Protein AF-A0A3P8BML7-F1 (afdb_monomer_lite)

pLDDT: mean 77.38, std 16.02, range [38.81, 98.0]

Sequence (253 aa):
MILKFFNQEITFYITSKNTLSCLEFPARLIGEQEALSIDMVARIGKVRAAYLQLRNIWNSKQLSTNTKFGDWVSCCWRNMFSCINLLRILNMLTKWKHSRIMLLVVFKSAPILKRALRVRHAMLQLYVLKLLKLQSRYFGRQWRKNNMSIMSAIYQKVRHRLTDDWAYGNDVDALPWQFQVEECSLRTNVDQFNQRRYSDNWFDPEYKPVDNCLMSVLSQSIELSNEFKENYEKWLEEEVFSVPINWSHVLAH

Organism: NCBI:txid48269

Foldseek 3Di:
DLLVVLQDQLVCLFLDDDPDDPVCVVVPVVPPPVPDDPVNVVVVVVVVVVVVVVVVVVVVVVVVPPDDPPDPNNTRVVSVVVLLVSLVVLCVVPPPPPLSLVVCVVVVSLVSLVSQCVPPDLSNVLSSLSSCLSNQLQVADVVCVVPVVSVVVCVVRPDDDPPRCSNPHHVVVDDNVVSVVVVVVVVVVVVVVCCCAPPPPNPDPVRPDDPPPPCVVVVPPDDDDPVCVVCVVVCCVPPPVPDDDPVVVVPPD

InterPro domains:
  IPR021819 Far11/STRP, C-terminal [PF11882] (74-212)
  IPR021819 Far11/STRP, C-terminal [SM01293] (1-232)
  IPR040185 Far11/STRP [PTHR13239] (1-251)

Secondary structure (DSSP, 8-state):
-HHHHHTS-HHHHHHS--SS-TTHHHHHHH---TT--HHHHHHHHHHHHHHHHHHHHHHHHHHHT-SS-TT-----HHHHHHHHHHHHHHHHHHTT-HHHHHHHHHTTHHHHHHHHTTS--HHHHHHHHHHHHHHTTTSHHHHHHHTHHHHHHHHHHS---TT--TTT---TT--GGGGHHHHHHHHHHHHHHHHHHH-S--SSGGGSPP---HHHHHTS-----HHHHHTHHHHIIIIIISSPP-HHHHTT-

Radius of gyration: 27.6 Å; chains: 1; bounding box: 65×61×68 Å

Structure (mmCIF, N/CA/C/O backbone):
data_AF-A0A3P8BML7-F1
#
_entry.id   AF-A0A3P8BML7-F1
#
loop_
_atom_site.group_PDB
_atom_site.id
_atom_site.type_symbol
_atom_site.label_atom_id
_atom_site.label_alt_id
_atom_site.label_comp_id
_atom_site.label_asym_id
_atom_site.label_entity_id
_atom_site.label_seq_id
_atom_site.pdbx_PDB_ins_code
_atom_site.Cartn_x
_atom_site.Cartn_y
_atom_site.Cartn_z
_atom_site.occupancy
_atom_site.B_iso_or_equiv
_atom_site.auth_seq_id
_atom_site.auth_comp_id
_atom_site.auth_asym_id
_atom_site.auth_atom_id
_atom_site.pdbx_PDB_model_num
ATOM 1 N N . MET A 1 1 ? 7.231 3.872 8.561 1.00 76.50 1 MET A N 1
ATOM 2 C CA . MET A 1 1 ? 6.933 2.721 9.445 1.00 76.50 1 MET A CA 1
ATOM 3 C C . MET A 1 1 ? 6.558 1.460 8.661 1.00 76.50 1 MET A C 1
ATOM 5 O O . MET A 1 1 ? 7.271 0.475 8.776 1.00 76.50 1 MET A O 1
ATOM 9 N N . ILE A 1 2 ? 5.531 1.492 7.800 1.00 87.62 2 ILE A N 1
ATOM 10 C CA . ILE A 1 2 ? 5.052 0.304 7.056 1.00 87.62 2 ILE A CA 1
ATOM 11 C C . ILE A 1 2 ? 6.138 -0.340 6.177 1.00 87.62 2 ILE A C 1
ATOM 13 O O . ILE A 1 2 ? 6.353 -1.543 6.255 1.00 87.62 2 ILE A O 1
ATOM 17 N N . LEU A 1 3 ? 6.880 0.447 5.388 1.00 87.50 3 LEU A N 1
ATOM 18 C CA . LEU A 1 3 ? 7.973 -0.098 4.568 1.00 87.50 3 LEU A CA 1
ATOM 19 C C . LEU A 1 3 ? 9.085 -0.743 5.403 1.00 87.50 3 LEU A C 1
ATOM 21 O O . LEU A 1 3 ? 9.618 -1.770 5.001 1.00 87.50 3 LEU A O 1
ATOM 25 N N . LYS A 1 4 ? 9.403 -0.172 6.575 1.00 87.81 4 LYS A N 1
ATOM 26 C CA . LYS A 1 4 ? 10.380 -0.754 7.508 1.00 87.81 4 LYS A CA 1
ATOM 27 C C . LYS A 1 4 ? 9.899 -2.120 8.006 1.00 87.81 4 LYS A C 1
ATOM 29 O O . LYS A 1 4 ? 10.678 -3.061 7.975 1.00 87.81 4 LYS A O 1
ATOM 34 N N . PHE A 1 5 ? 8.617 -2.244 8.365 1.00 89.69 5 PHE A N 1
ATOM 35 C CA . PHE A 1 5 ? 8.013 -3.530 8.726 1.00 89.69 5 PHE A CA 1
ATOM 36 C C . PHE A 1 5 ? 8.109 -4.550 7.583 1.00 89.69 5 PHE A C 1
ATOM 38 O O . PHE A 1 5 ? 8.486 -5.689 7.811 1.00 89.69 5 PHE A O 1
ATOM 45 N N . PHE A 1 6 ? 7.833 -4.149 6.338 1.00 91.25 6 PHE A N 1
ATOM 46 C CA . PHE A 1 6 ? 7.952 -5.050 5.185 1.00 91.25 6 PHE A CA 1
ATOM 47 C C . PHE A 1 6 ? 9.394 -5.386 4.786 1.00 91.25 6 PHE A C 1
ATOM 49 O O . PHE A 1 6 ? 9.599 -6.316 4.012 1.00 91.25 6 PHE A O 1
ATOM 56 N N . ASN A 1 7 ? 10.390 -4.660 5.300 1.00 88.75 7 ASN A N 1
ATOM 57 C CA . ASN A 1 7 ? 11.795 -4.884 4.969 1.00 88.75 7 ASN A CA 1
ATOM 58 C C . ASN A 1 7 ? 12.382 -6.159 5.610 1.00 88.75 7 ASN A C 1
ATOM 60 O O . ASN A 1 7 ? 13.475 -6.579 5.227 1.00 88.75 7 ASN A O 1
ATOM 64 N N . GLN A 1 8 ? 11.657 -6.784 6.540 1.00 87.81 8 GLN A N 1
ATOM 65 C CA . GLN A 1 8 ? 11.981 -8.096 7.107 1.00 87.81 8 GLN A CA 1
ATOM 66 C C . GLN A 1 8 ? 11.606 -9.255 6.163 1.00 87.81 8 GLN A C 1
ATOM 68 O O . GLN A 1 8 ? 10.972 -9.057 5.125 1.00 87.81 8 GLN A O 1
ATOM 73 N N . GLU A 1 9 ? 11.939 -10.490 6.541 1.00 85.94 9 GLU A N 1
ATOM 74 C CA . GLU A 1 9 ? 11.504 -11.686 5.810 1.00 85.94 9 GLU A CA 1
ATOM 75 C C . GLU A 1 9 ? 10.018 -11.981 6.065 1.00 85.94 9 GLU A C 1
ATOM 77 O O . GLU A 1 9 ? 9.629 -12.697 6.988 1.00 85.94 9 GLU A O 1
ATOM 82 N N . ILE A 1 10 ? 9.159 -11.402 5.223 1.00 87.94 10 ILE A N 1
ATOM 83 C CA . ILE A 1 10 ? 7.698 -11.468 5.380 1.00 87.94 10 ILE A CA 1
ATOM 84 C C . ILE A 1 10 ? 7.163 -12.897 5.298 1.00 87.94 10 ILE A C 1
ATOM 86 O O . ILE A 1 10 ? 6.224 -13.234 6.015 1.00 87.94 10 ILE A O 1
ATOM 90 N N . THR A 1 11 ? 7.779 -13.763 4.493 1.00 84.94 11 THR A N 1
ATOM 91 C CA . THR A 1 11 ? 7.424 -15.188 4.456 1.00 84.94 11 THR A CA 1
ATOM 92 C C . THR A 1 11 ? 7.633 -15.844 5.821 1.00 84.94 11 THR A C 1
ATOM 94 O O . THR A 1 11 ? 6.763 -16.580 6.280 1.00 84.94 11 THR A O 1
ATOM 97 N N . PHE A 1 12 ? 8.735 -15.533 6.510 1.00 85.25 12 PHE A N 1
ATOM 98 C CA . PHE A 1 12 ? 9.002 -16.040 7.856 1.00 85.25 12 PHE A CA 1
ATOM 99 C C . PHE A 1 12 ? 8.017 -15.463 8.880 1.00 85.25 12 PHE A C 1
ATOM 101 O O . PHE A 1 12 ? 7.426 -16.203 9.659 1.00 85.25 12 PHE A O 1
ATOM 108 N N . TYR A 1 13 ? 7.746 -14.155 8.826 1.00 86.50 13 TYR A N 1
ATOM 109 C CA . TYR A 1 13 ? 6.760 -13.524 9.710 1.00 86.50 13 TYR A CA 1
ATOM 110 C C . TYR A 1 13 ? 5.354 -14.125 9.555 1.00 86.50 13 TYR A C 1
ATOM 112 O O . TYR A 1 13 ? 4.648 -14.330 10.537 1.00 86.50 13 TYR A O 1
ATOM 120 N N . ILE A 1 14 ? 4.931 -14.421 8.328 1.00 85.00 14 ILE A N 1
ATOM 121 C CA . ILE A 1 14 ? 3.606 -14.988 8.056 1.00 85.00 14 ILE A CA 1
ATOM 122 C C . ILE A 1 14 ? 3.527 -16.461 8.472 1.00 85.00 14 ILE A C 1
ATOM 124 O O . ILE A 1 14 ? 2.459 -16.920 8.865 1.00 85.00 14 ILE A O 1
ATOM 128 N N . THR A 1 15 ? 4.632 -17.200 8.397 1.00 81.62 15 THR A N 1
ATOM 129 C CA . THR A 1 15 ? 4.696 -18.626 8.763 1.00 81.62 15 THR A CA 1
ATOM 130 C C . THR A 1 15 ? 5.059 -18.859 10.226 1.00 81.62 15 THR A C 1
ATOM 132 O O . THR A 1 15 ? 5.019 -19.999 10.690 1.00 81.62 15 THR A O 1
ATOM 135 N N . SER A 1 16 ? 5.369 -17.800 10.980 1.00 79.19 16 SER A N 1
ATOM 136 C CA . SER A 1 16 ? 5.682 -17.923 12.398 1.00 79.19 16 SER A CA 1
ATOM 137 C C . SER A 1 16 ? 4.491 -18.496 13.165 1.00 79.19 16 SER A C 1
ATOM 139 O O . SER A 1 16 ? 3.336 -18.077 13.010 1.00 79.19 16 SER A O 1
ATOM 141 N N . LYS A 1 17 ? 4.779 -19.514 13.983 1.00 66.31 17 LYS A N 1
ATOM 142 C CA . LYS A 1 17 ? 3.778 -20.159 14.827 1.00 66.31 17 LYS A CA 1
ATOM 143 C C . LYS A 1 17 ? 3.308 -19.143 15.858 1.00 66.31 17 LYS A C 1
ATOM 145 O O . LYS A 1 17 ? 4.101 -18.640 16.645 1.00 66.31 17 LYS A O 1
ATOM 150 N N . ASN A 1 18 ? 2.013 -18.867 15.858 1.00 61.38 18 ASN A N 1
ATOM 151 C CA . ASN A 1 18 ? 1.367 -18.162 16.949 1.00 61.38 18 ASN A CA 1
ATOM 152 C C . ASN A 1 18 ? 0.498 -19.165 17.690 1.00 61.38 18 ASN A C 1
ATOM 154 O O . ASN A 1 18 ? -0.258 -19.907 17.070 1.00 61.38 18 ASN A O 1
ATOM 158 N N . THR A 1 19 ? 0.598 -19.162 19.014 1.00 55.03 19 THR A N 1
ATOM 159 C CA . THR A 1 19 ? -0.221 -19.970 19.934 1.00 55.03 19 THR A CA 1
ATOM 160 C C . THR A 1 19 ? -1.714 -19.643 19.863 1.00 55.03 19 THR A C 1
ATOM 162 O O . THR A 1 19 ? -2.519 -20.326 20.479 1.00 55.03 19 THR A O 1
ATOM 165 N N . LEU A 1 20 ? -2.083 -18.610 19.102 1.00 53.78 20 LEU A N 1
ATOM 166 C CA . LEU A 1 20 ? -3.445 -18.143 18.914 1.00 53.78 20 LEU A CA 1
ATOM 167 C C . LEU A 1 20 ? -3.995 -18.593 17.569 1.00 53.78 20 LEU A C 1
ATOM 169 O O . LEU A 1 20 ? -3.503 -18.191 16.509 1.00 53.78 20 LEU A O 1
ATOM 173 N N . SER A 1 21 ? -5.056 -19.392 17.632 1.00 55.31 21 SER A N 1
ATOM 174 C CA . SER A 1 21 ? -5.843 -19.766 16.464 1.00 55.31 21 SER A CA 1
ATOM 175 C C . SER A 1 21 ? -6.363 -18.512 15.747 1.00 55.31 21 SER A C 1
ATOM 177 O O . SER A 1 21 ? -6.731 -17.525 16.385 1.00 55.31 21 SER A O 1
ATOM 179 N N . CYS A 1 22 ? -6.460 -18.561 14.411 1.00 50.34 22 CYS A N 1
ATOM 180 C CA . CYS A 1 22 ? -7.088 -17.533 13.558 1.00 50.34 22 CYS A CA 1
ATOM 181 C C . CYS A 1 22 ? -8.444 -17.028 14.101 1.00 50.34 22 CYS A C 1
ATOM 183 O O . CYS A 1 22 ? -8.864 -15.910 13.814 1.00 50.34 22 CYS A O 1
ATOM 185 N N . LEU A 1 23 ? -9.122 -17.873 14.870 1.00 52.25 23 LEU A N 1
ATOM 186 C CA . LEU A 1 23 ? -10.508 -17.744 15.305 1.00 52.25 23 LEU A CA 1
ATOM 187 C C . LEU A 1 23 ? -10.641 -17.194 16.720 1.00 52.25 23 LEU A C 1
ATOM 189 O O . LEU A 1 23 ? -11.688 -16.679 17.087 1.00 52.25 23 LEU A O 1
ATOM 193 N N . GLU A 1 24 ? -9.571 -17.280 17.505 1.00 53.84 24 GLU A N 1
ATOM 194 C CA . GLU A 1 24 ? -9.511 -16.705 18.848 1.00 53.84 24 GLU A CA 1
ATOM 195 C C . GLU A 1 24 ? -9.129 -15.226 18.803 1.00 53.84 24 GLU A C 1
ATOM 197 O O . GLU A 1 24 ? -9.260 -14.526 19.799 1.00 53.84 24 GLU A O 1
ATOM 202 N N . PHE A 1 25 ? -8.670 -14.728 17.651 1.00 55.72 25 PHE A N 1
ATOM 203 C CA . PHE A 1 25 ? -8.212 -13.352 17.519 1.00 55.72 25 PHE A CA 1
ATOM 204 C C . PHE A 1 25 ? -9.334 -12.317 17.707 1.00 55.72 25 PHE A C 1
ATOM 206 O O . PHE A 1 25 ? -9.150 -11.456 18.562 1.00 55.72 25 PHE A O 1
ATOM 213 N N . PRO A 1 26 ? -10.496 -12.386 17.019 1.00 54.34 26 PRO A N 1
ATOM 214 C CA . PRO A 1 26 ? -11.583 -11.438 17.278 1.00 54.34 26 PRO A CA 1
ATOM 215 C C . PRO A 1 26 ? -12.091 -11.524 18.722 1.00 54.34 26 PRO A C 1
ATOM 217 O O . PRO A 1 26 ? -12.328 -10.497 19.345 1.00 54.34 26 PRO A O 1
ATOM 220 N N . ALA A 1 27 ? -12.178 -12.740 19.273 1.00 55.03 27 ALA A N 1
ATOM 221 C CA . ALA A 1 27 ? -12.626 -12.973 20.645 1.00 55.03 27 ALA A CA 1
ATOM 222 C C . ALA A 1 27 ? -11.660 -12.389 21.694 1.00 55.03 27 ALA A C 1
ATOM 224 O O . ALA A 1 27 ? -12.107 -11.803 22.670 1.00 55.03 27 ALA A O 1
ATOM 225 N N . ARG A 1 28 ? -10.339 -12.489 21.485 1.00 53.06 28 ARG A N 1
ATOM 226 C CA . ARG A 1 28 ? -9.341 -11.895 22.392 1.00 53.06 28 ARG A CA 1
ATOM 227 C C . ARG A 1 28 ? -9.119 -10.399 22.186 1.00 53.06 28 ARG A C 1
ATOM 229 O O . ARG A 1 28 ? -8.702 -9.739 23.126 1.00 53.06 28 ARG A O 1
ATOM 236 N N . LEU A 1 29 ? -9.348 -9.873 20.981 1.00 49.00 29 LEU A N 1
ATOM 237 C CA . LEU A 1 29 ? -9.213 -8.439 20.693 1.00 49.00 29 LEU A CA 1
ATOM 238 C C . LEU A 1 29 ? -10.356 -7.626 21.317 1.00 49.00 29 LEU A C 1
ATOM 240 O O . LEU A 1 29 ? -10.137 -6.491 21.717 1.00 49.00 29 LEU A O 1
ATOM 244 N N . ILE A 1 30 ? -11.555 -8.211 21.386 1.00 54.50 30 ILE A N 1
ATOM 245 C CA . ILE A 1 30 ? -12.723 -7.614 22.050 1.00 54.50 30 ILE A CA 1
ATOM 246 C C . ILE A 1 30 ? -12.613 -7.747 23.581 1.00 54.50 30 ILE A C 1
ATOM 248 O O . ILE A 1 30 ? -13.166 -6.928 24.302 1.00 54.50 30 ILE A O 1
ATOM 252 N N . GLY A 1 31 ? -11.834 -8.716 24.073 1.00 44.81 31 GLY A N 1
ATOM 253 C CA . GLY A 1 31 ? -11.665 -8.972 25.501 1.00 44.81 31 GLY A CA 1
ATOM 254 C C . GLY A 1 31 ? -12.902 -9.613 26.136 1.00 44.81 31 GLY A C 1
ATOM 255 O O . GLY A 1 31 ? -14.011 -9.558 25.603 1.00 44.81 31 GLY A O 1
ATOM 256 N N . GLU A 1 32 ? -12.712 -10.239 27.296 1.00 50.72 32 GLU A N 1
ATOM 257 C CA . GLU A 1 32 ? -13.806 -10.410 28.252 1.00 50.72 32 GLU A CA 1
ATOM 258 C C . GLU A 1 32 ? -14.027 -9.042 28.882 1.00 50.72 32 GLU A C 1
ATOM 260 O O . GLU A 1 32 ? -13.352 -8.648 29.828 1.00 50.72 32 GLU A O 1
ATOM 265 N N . GLN A 1 33 ? -14.898 -8.250 28.272 1.00 44.00 33 GLN A N 1
ATOM 266 C CA . GLN A 1 33 ? -15.319 -7.005 28.879 1.00 44.00 33 GLN A CA 1
ATOM 267 C C . GLN A 1 33 ? -16.253 -7.386 30.032 1.00 44.00 33 GLN A C 1
ATOM 269 O O . GLN A 1 33 ? -17.323 -7.944 29.792 1.00 44.00 33 GLN A O 1
ATOM 274 N N . GLU A 1 34 ? -15.845 -7.113 31.276 1.00 50.62 34 GLU A N 1
ATOM 275 C CA . GLU A 1 34 ? -16.574 -7.462 32.516 1.00 50.62 34 GLU A CA 1
ATOM 276 C C . GLU A 1 34 ? -17.997 -6.861 32.598 1.00 50.62 34 GLU A C 1
ATOM 278 O O . GLU A 1 34 ? -18.748 -7.152 33.522 1.00 50.62 34 GLU A O 1
ATOM 283 N N . ALA A 1 35 ? -18.406 -6.071 31.601 1.00 48.56 35 ALA A N 1
ATOM 284 C CA . ALA A 1 35 ? -19.709 -5.421 31.494 1.00 48.56 35 ALA A CA 1
ATOM 285 C C . ALA A 1 35 ? -20.546 -5.886 30.280 1.00 48.56 35 ALA A C 1
ATOM 287 O O . ALA A 1 35 ? -21.355 -5.123 29.749 1.00 48.56 35 ALA A O 1
ATOM 288 N N . LEU A 1 36 ? -20.359 -7.114 29.783 1.00 50.59 36 LEU A N 1
ATOM 289 C CA . LEU A 1 36 ? -21.233 -7.662 28.738 1.00 50.59 36 LEU A CA 1
ATOM 290 C C . LEU A 1 36 ? -22.542 -8.173 29.356 1.00 50.59 36 LEU A C 1
ATOM 292 O O . LEU A 1 36 ? -22.550 -9.147 30.104 1.00 50.59 36 LEU A O 1
ATOM 296 N N . SER A 1 37 ? -23.662 -7.534 29.000 1.00 60.97 37 SER A N 1
ATOM 297 C CA . SER A 1 37 ? -25.017 -8.018 29.308 1.00 60.97 37 SER A CA 1
ATOM 298 C C . SER A 1 37 ? -25.176 -9.501 28.936 1.00 60.97 37 SER A C 1
ATOM 300 O O . SER A 1 37 ? -24.649 -9.959 27.916 1.00 60.97 37 SER A O 1
ATOM 302 N N . ILE A 1 38 ? -25.946 -10.243 29.739 1.00 60.22 38 ILE A N 1
ATOM 303 C CA . ILE A 1 38 ? -26.241 -11.680 29.579 1.00 60.22 38 ILE A CA 1
ATOM 304 C C . ILE A 1 38 ? -26.669 -12.021 28.134 1.00 60.22 38 ILE A C 1
ATOM 306 O O . ILE A 1 38 ? -26.281 -13.065 27.603 1.00 60.22 38 ILE A O 1
ATOM 310 N N . ASP A 1 39 ? -27.389 -11.120 27.451 1.00 53.50 39 ASP A N 1
ATOM 311 C CA . ASP A 1 39 ? -27.809 -11.302 26.052 1.00 53.50 39 ASP A CA 1
ATOM 312 C C . ASP A 1 39 ? -26.631 -11.269 25.056 1.00 53.50 39 ASP A C 1
ATOM 314 O O . ASP A 1 39 ? -26.565 -12.067 24.116 1.00 53.50 39 ASP A O 1
ATOM 318 N N . MET A 1 40 ? -25.638 -10.403 25.281 1.00 50.50 40 MET A N 1
ATOM 319 C CA . MET A 1 40 ? -24.437 -10.340 24.442 1.00 50.50 40 MET A CA 1
ATOM 320 C C . MET A 1 40 ? -23.579 -11.595 24.606 1.00 50.50 40 MET A C 1
ATOM 322 O O . MET A 1 40 ? -23.124 -12.156 23.606 1.00 50.50 40 MET A O 1
ATOM 326 N N . VAL A 1 41 ? -23.424 -12.092 25.837 1.00 55.66 41 VAL A N 1
ATOM 327 C CA . VAL A 1 41 ? -22.721 -13.357 26.113 1.00 55.66 41 VAL A CA 1
ATOM 328 C C . VAL A 1 41 ? -23.434 -14.531 25.431 1.00 55.66 41 VAL A C 1
ATOM 330 O O . VAL A 1 41 ? -22.789 -15.356 24.776 1.00 55.66 41 VAL A O 1
ATOM 333 N N . ALA A 1 42 ? -24.770 -14.568 25.478 1.00 60.75 42 ALA A N 1
ATOM 334 C CA . ALA A 1 42 ? -25.566 -15.584 24.791 1.00 60.75 42 ALA A CA 1
ATOM 335 C C . ALA A 1 42 ? -25.423 -15.513 23.258 1.00 60.75 42 ALA A C 1
ATOM 337 O O . ALA A 1 42 ? -25.293 -16.548 22.593 1.00 60.75 42 ALA A O 1
ATOM 338 N N . ARG A 1 43 ? -25.395 -14.309 22.668 1.00 58.84 43 ARG A N 1
ATOM 339 C CA . ARG A 1 43 ? -25.175 -14.116 21.221 1.00 58.84 43 ARG A CA 1
ATOM 340 C C . ARG A 1 43 ? -23.762 -14.518 20.800 1.00 58.84 43 ARG A C 1
ATOM 342 O O . ARG A 1 43 ? -23.618 -15.200 19.786 1.00 58.84 43 ARG A O 1
ATOM 349 N N . ILE A 1 44 ? -22.740 -14.201 21.596 1.00 58.94 44 ILE A N 1
ATOM 350 C CA . ILE A 1 44 ? -21.357 -14.654 21.369 1.00 58.94 44 ILE A CA 1
ATOM 351 C C . ILE A 1 44 ? -21.275 -16.186 21.438 1.00 58.94 44 ILE A C 1
ATOM 353 O O . ILE A 1 44 ? -20.667 -16.808 20.563 1.00 58.94 44 ILE A O 1
ATOM 357 N N . GLY A 1 45 ? -21.944 -16.812 22.412 1.00 65.12 45 GLY A N 1
ATOM 358 C CA . GLY A 1 45 ? -22.047 -18.270 22.524 1.00 65.12 45 GLY A CA 1
ATOM 359 C C . GLY A 1 45 ? -22.670 -18.922 21.285 1.00 65.12 45 GLY A C 1
ATOM 360 O O . GLY A 1 45 ? -22.121 -19.888 20.750 1.00 65.12 45 GLY A O 1
ATOM 361 N N . LYS A 1 46 ? -23.761 -18.350 20.757 1.00 66.12 46 LYS A N 1
ATOM 362 C CA . LYS A 1 46 ? -24.416 -18.817 19.519 1.00 66.12 46 LYS A CA 1
ATOM 363 C C . LYS A 1 46 ? -23.517 -18.667 18.290 1.00 66.12 46 LYS A C 1
ATOM 365 O O . LYS A 1 46 ? -23.416 -19.599 17.494 1.00 66.12 46 LYS A O 1
ATOM 370 N N . VAL A 1 47 ? -22.820 -17.537 18.156 1.00 60.59 47 VAL A N 1
ATOM 371 C CA . VAL A 1 47 ? -21.859 -17.307 17.062 1.00 60.59 47 VAL A CA 1
ATOM 372 C C . VAL A 1 47 ? -20.700 -18.304 17.143 1.00 60.59 47 VAL A C 1
ATOM 374 O O . VAL A 1 47 ? -20.308 -18.875 16.124 1.00 60.59 47 VAL A O 1
ATOM 377 N N . ARG A 1 48 ? -20.193 -18.589 18.349 1.00 62.38 48 ARG A N 1
ATOM 378 C CA . ARG A 1 48 ? -19.145 -19.593 18.578 1.00 62.38 48 ARG A CA 1
ATOM 379 C C . ARG A 1 48 ? -19.614 -21.003 18.208 1.00 62.38 48 ARG A C 1
ATOM 381 O O . ARG A 1 48 ? -18.864 -21.729 17.559 1.00 62.38 48 ARG A O 1
ATOM 388 N N . ALA A 1 49 ? -20.846 -21.376 18.556 1.00 68.69 49 ALA A N 1
ATOM 389 C CA . ALA A 1 49 ? -21.430 -22.676 18.215 1.00 68.69 49 ALA A CA 1
ATOM 390 C C . ALA A 1 49 ? -21.656 -22.845 16.701 1.00 68.69 49 ALA A C 1
ATOM 392 O O . ALA A 1 49 ? -21.219 -23.842 16.124 1.00 68.69 49 ALA A O 1
ATOM 393 N N . ALA A 1 50 ? -22.255 -21.848 16.041 1.00 67.88 50 ALA A N 1
ATOM 394 C CA . ALA A 1 50 ? -22.448 -21.846 14.589 1.00 67.88 50 ALA A CA 1
ATOM 395 C C . ALA A 1 50 ? -21.104 -21.916 13.846 1.00 67.88 50 ALA A C 1
ATOM 397 O O . ALA A 1 50 ? -20.946 -22.657 12.875 1.00 67.88 50 ALA A O 1
ATOM 398 N N . TYR A 1 51 ? -20.094 -21.203 14.348 1.00 58.62 51 TYR A N 1
ATOM 399 C CA . TYR A 1 51 ? -18.748 -21.267 13.803 1.00 58.62 51 TYR A CA 1
ATOM 400 C C . TYR A 1 51 ? -18.117 -22.662 13.966 1.00 58.62 51 TYR A C 1
ATOM 402 O O . TYR A 1 51 ? -17.529 -23.179 13.017 1.00 58.62 51 TYR A O 1
ATOM 410 N N . LEU A 1 52 ? -18.235 -23.298 15.138 1.00 68.88 52 LEU A N 1
ATOM 411 C CA . LEU A 1 52 ? -17.709 -24.651 15.364 1.00 68.88 52 LEU A CA 1
ATOM 412 C C . LEU A 1 52 ? -18.365 -25.680 14.433 1.00 68.88 52 LEU A C 1
ATOM 414 O O . LEU A 1 52 ? -17.666 -26.534 13.888 1.00 68.88 52 LEU A O 1
ATOM 418 N N . GLN A 1 53 ? -19.669 -25.553 14.179 1.00 69.69 53 GLN A N 1
ATOM 419 C CA . GLN A 1 53 ? -20.360 -26.369 13.179 1.00 69.69 53 GLN A CA 1
ATOM 420 C C . GLN A 1 53 ? -19.789 -26.144 11.774 1.00 69.69 53 GLN A C 1
ATOM 422 O O . GLN A 1 53 ? -19.421 -27.105 11.099 1.00 69.69 53 GLN A O 1
ATOM 427 N N . LEU A 1 54 ? -19.628 -24.888 11.352 1.00 63.00 54 LEU A N 1
ATOM 428 C CA . LEU A 1 54 ? -19.049 -24.557 10.047 1.00 63.00 54 LEU A CA 1
ATOM 429 C C . LEU A 1 54 ? -17.590 -25.018 9.914 1.00 63.00 54 LEU A C 1
ATOM 431 O O . LEU A 1 54 ? -17.198 -25.492 8.851 1.00 63.00 54 LEU A O 1
ATOM 435 N N . ARG A 1 55 ? -16.793 -24.947 10.987 1.00 64.81 55 ARG A N 1
ATOM 436 C CA . ARG A 1 55 ? -15.419 -25.470 11.031 1.00 64.81 55 ARG A CA 1
ATOM 437 C C . ARG A 1 55 ? -15.393 -26.985 10.864 1.00 64.81 55 ARG A C 1
ATOM 439 O O . ARG A 1 55 ? -14.550 -27.488 10.128 1.00 64.81 55 ARG A O 1
ATOM 446 N N . ASN A 1 56 ? -16.303 -27.707 11.511 1.00 69.25 56 ASN A N 1
ATOM 447 C CA . ASN A 1 56 ? -16.398 -29.161 11.378 1.00 69.25 56 ASN A CA 1
ATOM 448 C C . ASN A 1 56 ? -16.836 -29.566 9.963 1.00 69.25 56 ASN A C 1
ATOM 450 O O . ASN A 1 56 ? -16.253 -30.485 9.395 1.00 69.25 56 ASN A O 1
ATOM 454 N N . ILE A 1 57 ? -17.773 -28.827 9.358 1.00 72.25 57 ILE A N 1
ATOM 455 C CA . ILE A 1 57 ? -18.184 -29.002 7.953 1.00 72.25 57 ILE A CA 1
ATOM 456 C C . ILE A 1 57 ? -17.031 -28.673 6.990 1.00 72.25 57 ILE A C 1
ATOM 458 O O . ILE A 1 57 ? -16.843 -29.342 5.976 1.00 72.25 57 ILE A O 1
ATOM 462 N N . TRP A 1 58 ? -16.237 -27.644 7.288 1.00 63.34 58 TRP A N 1
ATOM 463 C CA . TRP A 1 58 ? -15.064 -27.294 6.490 1.00 63.34 58 TRP A CA 1
ATOM 464 C C . TRP A 1 58 ? -13.977 -28.369 6.588 1.00 63.34 58 TRP A C 1
ATOM 466 O O . TRP A 1 58 ? -13.466 -28.817 5.566 1.00 63.34 58 TRP A O 1
ATOM 476 N N . ASN A 1 59 ? -13.663 -28.834 7.798 1.00 58.72 59 ASN A N 1
ATOM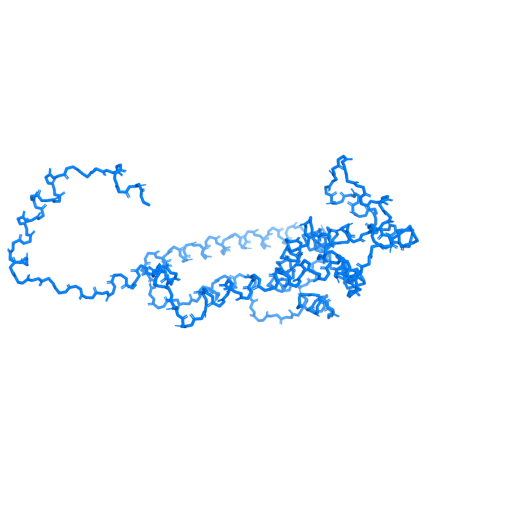 477 C CA . ASN A 1 59 ? -12.675 -29.888 8.030 1.00 58.72 59 ASN A CA 1
ATOM 478 C C . ASN A 1 59 ? -13.101 -31.234 7.419 1.00 58.72 59 ASN A C 1
ATOM 480 O O . ASN A 1 59 ? -12.252 -31.943 6.881 1.00 58.72 59 ASN A O 1
ATOM 484 N N . SER A 1 60 ? -14.396 -31.574 7.439 1.00 58.66 60 SER A N 1
ATOM 485 C CA . SER A 1 60 ? -14.900 -32.784 6.776 1.00 58.66 60 SER A CA 1
ATOM 486 C C . SER A 1 60 ? -14.805 -32.683 5.250 1.00 58.66 60 SER A C 1
ATOM 488 O O . SER A 1 60 ? -14.391 -33.639 4.596 1.00 58.66 60 SER A O 1
ATOM 490 N N . LYS A 1 61 ? -15.077 -31.502 4.675 1.00 59.69 61 LYS A N 1
ATOM 491 C CA . LYS A 1 61 ? -14.876 -31.244 3.240 1.00 59.69 61 LYS A CA 1
ATOM 492 C C . LYS A 1 61 ? -13.401 -31.293 2.833 1.00 59.69 61 LYS A C 1
ATOM 494 O O . LYS A 1 61 ? -13.106 -31.826 1.768 1.00 59.69 61 LYS A O 1
ATOM 499 N N . GLN A 1 62 ? -12.481 -30.832 3.684 1.00 49.78 62 GLN A N 1
ATOM 500 C CA . GLN A 1 62 ? -11.034 -30.915 3.437 1.00 49.78 62 GLN A CA 1
ATOM 501 C C . GLN A 1 62 ? -10.532 -32.366 3.335 1.00 49.78 62 GLN A C 1
ATOM 503 O O . GLN A 1 62 ? -9.742 -32.659 2.442 1.00 49.78 62 GLN A O 1
ATOM 508 N N . LEU A 1 63 ? -11.031 -33.293 4.168 1.00 49.00 63 LEU A N 1
ATOM 509 C CA . LEU A 1 63 ? -10.690 -34.721 4.042 1.00 49.00 63 LEU A CA 1
ATOM 510 C C . LEU A 1 63 ? -11.213 -35.347 2.735 1.00 49.00 63 LEU A C 1
ATOM 512 O O . LEU A 1 63 ? -10.580 -36.257 2.205 1.00 49.00 63 LEU A O 1
ATOM 516 N N . SER A 1 64 ? -12.342 -34.861 2.204 1.00 46.69 64 SER A N 1
ATOM 517 C CA . SER A 1 64 ? -12.950 -35.393 0.972 1.00 46.69 64 SER A CA 1
ATOM 518 C C . SER A 1 64 ? -12.279 -34.913 -0.323 1.00 46.69 64 SER A C 1
ATOM 520 O O . SER A 1 64 ? -12.428 -35.547 -1.364 1.00 46.69 64 SER A O 1
ATOM 522 N N . THR A 1 65 ? -11.502 -33.826 -0.275 1.00 40.06 65 THR A N 1
ATOM 523 C CA . THR A 1 65 ? -10.838 -33.222 -1.442 1.00 40.06 65 THR A CA 1
ATOM 524 C C . THR A 1 65 ? -9.315 -33.305 -1.339 1.00 40.06 65 THR A C 1
ATOM 526 O O . THR A 1 65 ? -8.613 -32.311 -1.531 1.00 40.06 65 THR A O 1
ATOM 529 N N . ASN A 1 66 ? -8.776 -34.496 -1.062 1.00 38.81 66 ASN A N 1
ATOM 530 C CA . ASN A 1 66 ? -7.335 -34.776 -1.129 1.00 38.81 66 ASN A CA 1
ATOM 531 C C . ASN A 1 66 ? -6.826 -34.854 -2.582 1.00 38.81 66 ASN A C 1
ATOM 533 O O . ASN A 1 66 ? -6.166 -35.797 -3.010 1.00 38.81 66 ASN A O 1
ATOM 537 N N . THR A 1 67 ? -7.114 -33.823 -3.374 1.00 39.53 67 THR A N 1
ATOM 538 C CA . THR A 1 67 ? -6.489 -33.606 -4.676 1.00 39.53 67 THR A CA 1
ATOM 539 C C . THR A 1 67 ? -6.145 -32.123 -4.809 1.00 39.53 67 THR A C 1
ATOM 541 O O . THR A 1 67 ? -6.956 -31.299 -5.214 1.00 39.53 67 THR A O 1
ATOM 544 N N . LYS A 1 68 ? -4.890 -31.805 -4.458 1.00 39.50 68 LYS A N 1
ATOM 545 C CA . LYS A 1 68 ? -4.156 -30.568 -4.796 1.00 39.50 68 LYS A CA 1
ATOM 546 C C . LYS A 1 68 ? -4.598 -29.252 -4.120 1.00 39.50 68 LYS A C 1
ATOM 548 O O . LYS A 1 68 ? -4.611 -28.208 -4.759 1.00 39.50 68 LYS A O 1
ATOM 553 N N . PHE A 1 69 ? -4.813 -29.266 -2.803 1.00 43.72 69 PHE A N 1
ATOM 554 C CA . PHE A 1 69 ? -4.676 -28.068 -1.942 1.00 43.72 69 PHE A CA 1
ATOM 555 C C . PHE A 1 69 ? -3.313 -28.021 -1.208 1.00 43.72 69 PHE A C 1
ATOM 557 O O . PHE A 1 69 ? -3.154 -27.347 -0.191 1.00 43.72 69 PHE A O 1
ATOM 564 N N . GLY A 1 70 ? -2.311 -28.746 -1.719 1.00 43.84 70 GLY A N 1
ATOM 565 C CA . GLY A 1 70 ? -0.930 -28.676 -1.243 1.00 43.84 70 GLY A CA 1
ATOM 566 C C . GLY A 1 70 ? -0.291 -27.362 -1.684 1.00 43.84 70 GLY A C 1
ATOM 567 O O . GLY A 1 70 ? -0.055 -27.192 -2.873 1.00 43.84 70 GLY A O 1
ATOM 568 N N . ASP A 1 71 ? -0.137 -26.432 -0.733 1.00 45.25 71 ASP A N 1
ATOM 569 C CA . ASP A 1 71 ? 0.818 -25.300 -0.697 1.00 45.25 71 ASP A CA 1
ATOM 570 C C . ASP A 1 71 ? 0.330 -24.137 0.192 1.00 45.25 71 ASP A C 1
ATOM 572 O O . ASP A 1 71 ? 0.990 -23.097 0.279 1.00 45.25 71 ASP A O 1
ATOM 576 N N . TRP A 1 72 ? -0.784 -24.280 0.923 1.00 47.97 72 TRP A N 1
ATOM 577 C CA . TRP A 1 72 ? -1.030 -23.420 2.086 1.00 47.97 72 TRP A CA 1
ATOM 578 C C . TRP A 1 72 ? -0.090 -23.858 3.207 1.00 47.97 72 TRP A C 1
ATOM 580 O O . TRP A 1 72 ? -0.481 -24.554 4.141 1.00 47.97 72 TRP A O 1
ATOM 590 N N . VAL A 1 73 ? 1.184 -23.476 3.085 1.00 54.53 73 VAL A N 1
ATOM 591 C CA . VAL A 1 73 ? 2.130 -23.474 4.203 1.00 54.53 73 VAL A CA 1
ATOM 592 C C . VAL A 1 73 ? 1.383 -22.893 5.396 1.00 54.53 73 VAL A C 1
ATOM 594 O O . VAL A 1 73 ? 0.804 -21.819 5.252 1.00 54.53 73 VAL A O 1
ATOM 597 N N . SER A 1 74 ? 1.368 -23.614 6.520 1.00 64.38 74 SER A N 1
ATOM 598 C CA . SER A 1 74 ? 0.769 -23.228 7.803 1.00 64.38 74 SER A CA 1
ATOM 599 C C . SER A 1 74 ? 1.072 -21.761 8.147 1.00 64.38 74 SER A C 1
ATOM 601 O O . SER A 1 74 ? 2.041 -21.458 8.840 1.00 64.38 74 SER A O 1
ATOM 603 N N . CYS A 1 75 ? 0.269 -20.831 7.630 1.00 70.81 75 CYS A N 1
ATOM 604 C CA . CYS A 1 75 ? 0.471 -19.405 7.796 1.00 70.81 75 CYS A CA 1
ATOM 605 C C . CYS A 1 75 ? -0.399 -18.918 8.943 1.00 70.81 75 CYS A C 1
ATOM 607 O O . CYS A 1 75 ? -1.591 -19.230 9.016 1.00 70.81 75 CYS A O 1
ATOM 609 N N . CYS A 1 76 ? 0.166 -18.110 9.832 1.00 82.69 76 CYS A N 1
ATOM 610 C CA . CYS A 1 76 ? -0.632 -17.435 10.830 1.00 82.69 76 CYS A CA 1
ATOM 611 C C . CYS A 1 76 ? -1.509 -16.378 10.149 1.00 82.69 76 CYS A C 1
ATOM 613 O O . CYS A 1 76 ? -1.027 -15.331 9.705 1.00 82.69 76 CYS A O 1
ATOM 615 N N . TRP A 1 77 ? -2.818 -16.636 10.112 1.00 79.81 77 TRP A N 1
ATOM 616 C CA . TRP A 1 77 ? -3.793 -15.728 9.509 1.00 79.81 77 TRP A CA 1
ATOM 617 C C . TRP A 1 77 ? -3.750 -14.322 10.108 1.00 79.81 77 TRP A C 1
ATOM 619 O O . TRP A 1 77 ? -3.866 -13.354 9.370 1.00 79.81 77 TRP A O 1
ATOM 629 N N . ARG A 1 78 ? -3.513 -14.182 11.419 1.00 81.69 78 ARG A N 1
ATOM 630 C CA . ARG A 1 78 ? -3.366 -12.870 12.068 1.00 81.69 78 ARG A CA 1
ATOM 631 C C . ARG A 1 78 ? -2.241 -12.060 11.429 1.00 81.69 78 ARG A C 1
ATOM 633 O O . ARG A 1 78 ? -2.439 -10.912 11.052 1.00 81.69 78 ARG A O 1
ATOM 640 N N . ASN A 1 79 ? -1.079 -12.681 11.261 1.00 87.00 79 ASN A N 1
ATOM 641 C CA . ASN A 1 79 ? 0.090 -12.043 10.666 1.00 87.00 79 ASN A CA 1
ATOM 642 C C . ASN A 1 79 ? -0.162 -11.723 9.184 1.00 87.00 79 ASN A C 1
ATOM 644 O O . ASN A 1 79 ? 0.119 -10.610 8.738 1.00 87.00 79 ASN A O 1
ATOM 648 N N . MET A 1 80 ? -0.782 -12.651 8.445 1.00 86.62 80 MET A N 1
ATOM 649 C CA . MET A 1 80 ? -1.224 -12.424 7.063 1.00 86.62 80 MET A CA 1
ATOM 650 C C . MET A 1 80 ? -2.186 -11.230 6.957 1.00 86.62 80 MET A C 1
ATOM 652 O O . MET A 1 80 ? -1.997 -10.344 6.123 1.00 86.62 80 MET A O 1
ATOM 656 N N . PHE A 1 81 ? -3.203 -11.178 7.816 1.00 86.69 81 PHE A N 1
ATOM 657 C CA . PHE A 1 81 ? -4.218 -10.130 7.841 1.00 86.69 81 PHE A CA 1
ATOM 658 C C . PHE A 1 81 ? -3.611 -8.771 8.201 1.00 86.69 81 PHE A C 1
ATOM 660 O O . PHE A 1 81 ? -3.883 -7.783 7.519 1.00 86.69 81 PHE A O 1
ATOM 667 N N . SER A 1 82 ? -2.713 -8.718 9.188 1.00 89.81 82 SER A N 1
ATOM 668 C CA . SER A 1 82 ? -1.939 -7.516 9.515 1.00 89.81 82 SER A CA 1
ATOM 669 C C . SER A 1 82 ? -1.132 -7.023 8.315 1.00 89.81 82 SER A C 1
ATOM 671 O O . SER A 1 82 ? -1.226 -5.849 7.961 1.00 89.81 82 SER A O 1
ATOM 673 N N . CYS A 1 83 ? -0.412 -7.909 7.615 1.00 92.50 83 CYS A N 1
ATOM 674 C CA . CYS A 1 83 ? 0.303 -7.549 6.388 1.00 92.50 83 CYS A CA 1
ATOM 675 C C . CYS A 1 83 ? -0.640 -6.956 5.327 1.00 92.50 83 CYS A C 1
ATOM 677 O O . CYS A 1 83 ? -0.338 -5.912 4.746 1.00 92.50 83 CYS A O 1
ATOM 679 N N . ILE A 1 84 ? -1.795 -7.582 5.089 1.00 92.06 84 ILE A N 1
ATOM 680 C CA . ILE A 1 84 ? -2.786 -7.091 4.120 1.00 92.06 84 ILE A CA 1
ATOM 681 C C . ILE A 1 84 ? -3.291 -5.701 4.516 1.00 92.06 84 ILE A C 1
ATOM 683 O O . ILE A 1 84 ? -3.334 -4.812 3.668 1.00 92.06 84 ILE A O 1
ATOM 687 N N . ASN A 1 85 ? -3.638 -5.479 5.784 1.00 93.12 85 ASN A N 1
ATOM 688 C CA . ASN A 1 85 ? -4.144 -4.184 6.242 1.00 93.12 85 ASN A CA 1
ATOM 689 C C . ASN A 1 85 ? -3.085 -3.086 6.176 1.00 93.12 85 ASN A C 1
ATOM 691 O O . ASN A 1 85 ? -3.377 -1.991 5.702 1.00 93.12 85 ASN A O 1
ATOM 695 N N . LEU A 1 86 ? -1.839 -3.382 6.544 1.00 95.81 86 LEU A N 1
ATOM 696 C CA . LEU A 1 86 ? -0.736 -2.437 6.383 1.00 95.81 86 LEU A CA 1
ATOM 697 C C . LEU A 1 86 ? -0.537 -2.054 4.907 1.00 95.81 86 LEU A C 1
ATOM 699 O O . LEU A 1 86 ? -0.361 -0.878 4.592 1.00 95.81 86 LEU A O 1
ATOM 703 N N . LEU A 1 87 ? -0.640 -3.012 3.980 1.00 96.12 87 LEU A N 1
ATOM 704 C CA . LEU A 1 87 ? -0.593 -2.720 2.544 1.00 96.12 87 LEU A CA 1
ATOM 705 C C . LEU A 1 87 ? -1.810 -1.918 2.065 1.00 96.12 87 LEU A C 1
ATOM 707 O O . LEU A 1 87 ? -1.660 -1.057 1.197 1.00 96.12 87 LEU A O 1
ATOM 711 N N . ARG A 1 88 ? -3.006 -2.162 2.614 1.00 95.75 88 ARG A N 1
ATOM 712 C CA . ARG A 1 88 ? -4.218 -1.375 2.324 1.00 95.75 88 ARG A CA 1
ATOM 713 C C . ARG A 1 88 ? -4.058 0.075 2.753 1.00 95.75 88 ARG A C 1
ATOM 715 O O . ARG A 1 88 ? -4.306 0.960 1.941 1.00 95.75 88 ARG A O 1
ATOM 722 N N . ILE A 1 89 ? -3.589 0.302 3.977 1.00 95.56 89 ILE A N 1
ATOM 723 C CA . ILE A 1 89 ? -3.302 1.639 4.503 1.00 95.56 89 ILE A CA 1
ATOM 724 C C . ILE A 1 89 ? -2.258 2.323 3.619 1.00 95.56 89 ILE A C 1
ATOM 726 O O . ILE A 1 89 ? -2.470 3.447 3.177 1.00 95.56 89 ILE A O 1
ATOM 730 N N . LEU A 1 90 ? -1.175 1.626 3.263 1.00 95.56 90 LEU A N 1
ATOM 731 C CA . LEU A 1 90 ? -0.152 2.181 2.376 1.00 95.56 90 LEU A CA 1
ATOM 732 C C . LEU A 1 90 ? -0.713 2.559 0.995 1.00 95.56 90 LEU A C 1
ATOM 734 O O . LEU A 1 90 ? -0.357 3.603 0.453 1.00 95.56 90 LEU A O 1
ATOM 738 N N . ASN A 1 91 ? -1.621 1.750 0.438 1.00 96.00 91 ASN A N 1
ATOM 739 C CA . ASN A 1 91 ? -2.344 2.097 -0.787 1.00 96.00 91 ASN A CA 1
ATOM 740 C C . ASN A 1 91 ? -3.210 3.349 -0.593 1.00 96.00 91 ASN A C 1
ATOM 742 O O . ASN A 1 91 ? -3.199 4.218 -1.455 1.00 96.00 91 ASN A O 1
ATOM 746 N N . MET A 1 92 ? -3.944 3.468 0.517 1.00 94.88 92 MET A N 1
ATOM 747 C CA . MET A 1 92 ? -4.780 4.644 0.796 1.00 94.88 92 MET A CA 1
ATOM 748 C C . MET A 1 92 ? -3.952 5.927 0.905 1.00 94.88 92 MET A C 1
ATOM 750 O O . MET A 1 92 ? -4.343 6.942 0.342 1.00 94.88 92 MET A O 1
ATOM 754 N N . LEU A 1 93 ? -2.787 5.860 1.554 1.00 90.88 93 LEU A N 1
ATOM 755 C CA . LEU A 1 93 ? -1.884 7.003 1.715 1.00 90.88 93 LEU A CA 1
ATOM 756 C C . LEU A 1 93 ? -1.254 7.477 0.397 1.00 90.88 93 LEU A C 1
ATOM 758 O O . LEU A 1 93 ? -0.853 8.631 0.291 1.00 90.88 93 LEU A O 1
ATOM 762 N N . THR A 1 94 ? -1.122 6.593 -0.595 1.00 92.50 94 THR A N 1
ATOM 763 C CA . THR A 1 94 ? -0.350 6.867 -1.824 1.00 92.50 94 THR A CA 1
ATOM 764 C C . THR A 1 94 ? -1.220 7.049 -3.062 1.00 92.50 94 THR A C 1
ATOM 766 O O . THR A 1 94 ? -0.803 7.682 -4.030 1.00 92.50 94 THR A O 1
ATOM 769 N N . LYS A 1 95 ? -2.449 6.528 -3.052 1.00 91.12 95 LYS A N 1
ATOM 770 C CA . LYS A 1 95 ? -3.376 6.601 -4.183 1.00 91.12 95 LYS A CA 1
ATOM 771 C C . LYS A 1 95 ? -3.645 8.061 -4.572 1.00 91.12 95 LYS A C 1
ATOM 773 O O . LYS A 1 95 ? -4.146 8.833 -3.763 1.00 91.12 95 LYS A O 1
ATOM 778 N N . TRP A 1 96 ? -3.364 8.399 -5.833 1.00 86.38 96 TRP A N 1
ATOM 779 C CA . TRP A 1 96 ? -3.532 9.745 -6.409 1.00 86.38 96 TRP A CA 1
ATOM 780 C C . TRP A 1 96 ? -2.699 10.850 -5.739 1.00 86.38 96 TRP A C 1
ATOM 782 O O . TRP A 1 96 ? -3.035 12.027 -5.851 1.00 86.38 96 TRP A O 1
ATOM 792 N N . LYS A 1 97 ? -1.618 10.495 -5.038 1.00 89.38 97 LYS A N 1
ATOM 793 C CA . LYS A 1 97 ? -0.734 11.454 -4.367 1.00 89.38 97 LYS A CA 1
ATOM 794 C C . LYS A 1 97 ? 0.697 11.285 -4.873 1.00 89.38 97 LYS A C 1
ATOM 796 O O . LYS A 1 97 ? 1.451 10.480 -4.329 1.00 89.38 97 LYS A O 1
ATOM 801 N N . HIS A 1 98 ? 1.062 12.045 -5.907 1.00 88.94 98 HIS A N 1
ATOM 802 C CA . HIS A 1 98 ? 2.385 11.989 -6.548 1.00 88.94 98 HIS A CA 1
ATOM 803 C C . HIS A 1 98 ? 3.527 12.134 -5.529 1.00 88.94 98 HIS A C 1
ATOM 805 O O . HIS A 1 98 ? 4.415 11.287 -5.497 1.00 88.94 98 HIS A O 1
ATOM 811 N N . SER A 1 99 ? 3.418 13.092 -4.606 1.00 87.94 99 SER A N 1
ATOM 812 C CA . SER A 1 99 ? 4.345 13.348 -3.490 1.00 87.94 99 SER A CA 1
ATOM 813 C C . SER A 1 99 ? 4.636 12.097 -2.652 1.00 87.94 99 SER A C 1
ATOM 815 O O . SER A 1 99 ? 5.785 11.722 -2.409 1.00 87.94 99 SER A O 1
ATOM 817 N N . ARG A 1 100 ? 3.582 11.366 -2.275 1.00 90.25 100 ARG A N 1
ATOM 818 C CA . ARG A 1 100 ? 3.684 10.148 -1.457 1.00 90.25 100 ARG A CA 1
ATOM 819 C C . ARG A 1 100 ? 4.205 8.957 -2.258 1.00 90.25 100 ARG A C 1
ATOM 821 O O . ARG A 1 100 ? 4.949 8.146 -1.711 1.00 90.25 100 ARG A O 1
ATOM 828 N N . ILE A 1 101 ? 3.841 8.839 -3.538 1.00 91.44 101 ILE A N 1
ATOM 829 C CA . ILE A 1 101 ? 4.376 7.794 -4.426 1.00 91.44 101 ILE A CA 1
ATOM 830 C C . ILE A 1 101 ? 5.874 8.022 -4.658 1.00 91.44 101 ILE A C 1
ATOM 832 O O . ILE A 1 101 ? 6.651 7.076 -4.533 1.00 91.44 101 ILE A O 1
ATOM 836 N N . MET A 1 102 ? 6.289 9.265 -4.912 1.00 88.94 102 MET A N 1
ATOM 837 C CA . MET A 1 102 ? 7.694 9.649 -5.056 1.00 88.94 102 MET A CA 1
ATOM 838 C C . MET A 1 102 ? 8.499 9.283 -3.807 1.00 88.94 102 MET A C 1
ATOM 840 O O . MET A 1 102 ? 9.574 8.696 -3.903 1.00 88.94 102 MET A O 1
ATOM 844 N N . LEU A 1 103 ? 7.943 9.507 -2.615 1.00 87.81 103 LEU A N 1
ATOM 845 C CA . LEU A 1 103 ? 8.582 9.096 -1.368 1.00 87.81 103 LEU A CA 1
ATOM 846 C C . LEU A 1 103 ? 8.845 7.575 -1.311 1.00 87.81 103 LEU A C 1
ATOM 848 O O . LEU A 1 103 ? 9.901 7.143 -0.849 1.00 87.81 103 LEU A O 1
ATOM 852 N N . LEU A 1 104 ? 7.927 6.744 -1.827 1.00 91.12 104 LEU A N 1
ATOM 853 C CA . LEU A 1 104 ? 8.145 5.293 -1.936 1.00 91.12 104 LEU A CA 1
ATOM 854 C C . LEU A 1 104 ? 9.288 4.937 -2.897 1.00 91.12 104 LEU A C 1
ATOM 856 O O . LEU A 1 104 ? 10.031 3.985 -2.635 1.00 91.12 104 LEU A O 1
ATOM 860 N N . VAL A 1 105 ? 9.412 5.677 -4.001 1.00 90.31 105 VAL A N 1
ATOM 861 C CA . VAL A 1 105 ? 10.476 5.505 -5.000 1.00 90.31 105 VAL A CA 1
ATOM 862 C C . VAL A 1 105 ? 11.830 5.840 -4.375 1.00 90.31 105 VAL A C 1
ATOM 864 O O . VAL A 1 105 ? 12.743 5.013 -4.419 1.00 90.31 105 VAL A O 1
ATOM 867 N N . VAL A 1 106 ? 11.926 6.987 -3.696 1.00 87.56 106 VAL A N 1
ATOM 868 C CA . VAL A 1 106 ? 13.131 7.456 -2.987 1.00 87.56 106 VAL A CA 1
ATOM 869 C C . VAL A 1 106 ? 13.580 6.463 -1.921 1.00 87.56 106 VAL A C 1
ATOM 871 O O . VAL A 1 106 ? 14.758 6.116 -1.847 1.00 87.56 106 VAL A O 1
ATOM 874 N N . PHE A 1 107 ? 12.644 5.921 -1.138 1.00 89.94 107 PHE A N 1
ATOM 875 C CA . PHE A 1 107 ? 12.946 4.902 -0.129 1.00 89.94 107 PHE A CA 1
ATOM 876 C C . PHE A 1 107 ? 13.176 3.496 -0.698 1.00 89.94 107 PHE A C 1
ATOM 878 O O . PHE A 1 107 ? 13.210 2.528 0.064 1.00 89.94 107 PHE A O 1
ATOM 885 N N . LYS A 1 108 ? 13.338 3.351 -2.021 1.00 91.94 108 LYS A N 1
ATOM 886 C CA . LYS A 1 108 ? 13.608 2.071 -2.694 1.00 91.94 108 LYS A CA 1
ATOM 887 C C . LYS A 1 108 ? 12.600 0.992 -2.282 1.00 91.94 108 LYS A C 1
ATOM 889 O O . LYS A 1 108 ? 12.965 -0.146 -1.983 1.00 91.94 108 LYS A O 1
ATOM 894 N N . SER A 1 109 ? 11.310 1.334 -2.265 1.00 94.81 109 SER A N 1
ATOM 895 C CA . SER A 1 109 ? 10.274 0.410 -1.789 1.00 94.81 109 SER A CA 1
ATOM 896 C C . SER A 1 109 ? 10.034 -0.778 -2.730 1.00 94.81 109 SER A C 1
ATOM 898 O O . SER A 1 109 ? 9.619 -1.849 -2.286 1.00 94.81 109 SER A O 1
ATOM 900 N N . ALA A 1 110 ? 10.320 -0.632 -4.029 1.00 95.00 110 ALA A N 1
ATOM 901 C CA . ALA A 1 110 ? 10.040 -1.665 -5.022 1.00 95.00 110 ALA A CA 1
ATOM 902 C C . ALA A 1 110 ? 10.731 -3.014 -4.726 1.00 95.00 110 ALA A C 1
ATOM 904 O O . ALA A 1 110 ? 10.036 -4.025 -4.741 1.00 95.00 110 ALA A O 1
ATOM 905 N N . PRO A 1 111 ? 12.039 -3.098 -4.409 1.00 94.50 111 PRO A N 1
ATOM 906 C CA . PRO A 1 111 ? 12.663 -4.337 -3.932 1.00 94.50 111 PRO A CA 1
ATOM 907 C C . PRO A 1 111 ? 11.946 -5.008 -2.749 1.00 94.50 111 PRO A C 1
ATOM 909 O O . PRO A 1 111 ? 11.770 -6.226 -2.753 1.00 94.50 111 PRO A O 1
ATOM 912 N N . ILE A 1 112 ? 11.491 -4.226 -1.766 1.00 95.06 112 ILE A N 1
ATOM 913 C CA . ILE A 1 112 ? 10.762 -4.724 -0.588 1.00 95.06 112 ILE A CA 1
ATOM 914 C C . ILE A 1 112 ? 9.419 -5.332 -1.017 1.00 95.06 112 ILE A C 1
ATOM 916 O O . ILE A 1 112 ? 9.098 -6.472 -0.681 1.00 95.06 112 ILE A O 1
ATOM 920 N N . LEU A 1 113 ? 8.667 -4.603 -1.841 1.00 96.44 113 LEU A N 1
ATOM 921 C CA . LEU A 1 113 ? 7.392 -5.053 -2.396 1.00 96.44 113 LEU A CA 1
ATOM 922 C C . LEU A 1 113 ? 7.558 -6.297 -3.284 1.00 96.44 113 LEU A C 1
ATOM 924 O O . LEU A 1 113 ? 6.765 -7.231 -3.198 1.00 96.44 113 LEU A O 1
ATOM 928 N N . LYS A 1 114 ? 8.629 -6.372 -4.080 1.00 95.25 114 LYS A N 1
ATOM 929 C CA . LYS A 1 114 ? 8.952 -7.552 -4.895 1.00 95.25 114 LYS A CA 1
ATOM 930 C C . LYS A 1 114 ? 9.197 -8.797 -4.048 1.00 95.25 114 LYS A C 1
ATOM 932 O O . LYS A 1 114 ? 8.731 -9.870 -4.420 1.00 95.25 114 LYS A O 1
ATOM 937 N N . ARG A 1 115 ? 9.870 -8.671 -2.899 1.00 94.38 115 ARG A N 1
ATOM 938 C CA . ARG A 1 115 ? 10.004 -9.786 -1.946 1.00 94.38 115 ARG A CA 1
ATOM 939 C C . ARG A 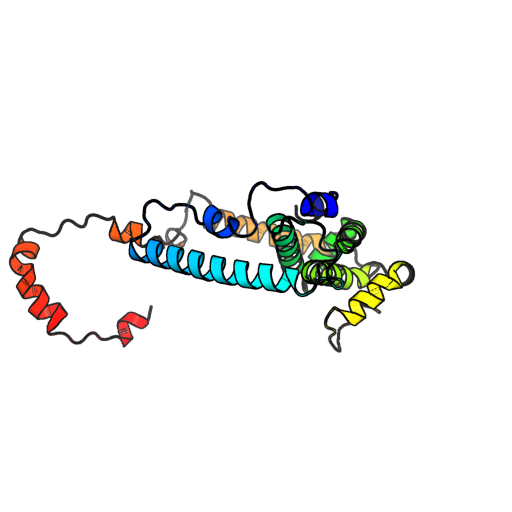1 115 ? 8.645 -10.212 -1.391 1.00 94.38 115 ARG A C 1
ATOM 941 O O . ARG A 1 115 ? 8.361 -11.405 -1.369 1.00 94.38 115 ARG A O 1
ATOM 948 N N . ALA A 1 116 ? 7.776 -9.261 -1.042 1.00 93.50 116 ALA A N 1
ATOM 949 C CA . ALA A 1 116 ? 6.430 -9.557 -0.544 1.00 93.50 116 ALA A CA 1
ATOM 950 C C . ALA A 1 116 ? 5.549 -10.323 -1.558 1.00 93.50 116 ALA A C 1
ATOM 952 O O . ALA A 1 116 ? 4.700 -11.108 -1.142 1.00 93.50 116 ALA A O 1
ATOM 953 N N . LEU A 1 117 ? 5.778 -10.181 -2.875 1.00 94.12 117 LEU A N 1
ATOM 954 C CA . LEU A 1 117 ? 5.071 -10.966 -3.905 1.00 94.12 117 LEU A CA 1
ATOM 955 C C . LEU A 1 117 ? 5.320 -12.481 -3.817 1.00 94.12 117 LEU A C 1
ATOM 957 O O . LEU A 1 117 ? 4.500 -13.248 -4.327 1.00 94.12 117 LEU A O 1
ATOM 961 N N . ARG A 1 118 ? 6.411 -12.924 -3.172 1.00 90.88 118 ARG A N 1
ATOM 962 C CA . ARG A 1 118 ? 6.710 -14.354 -2.968 1.00 90.88 118 ARG A CA 1
ATOM 963 C C . ARG A 1 118 ? 5.649 -15.054 -2.117 1.00 90.88 118 ARG A C 1
ATOM 965 O O . ARG A 1 118 ? 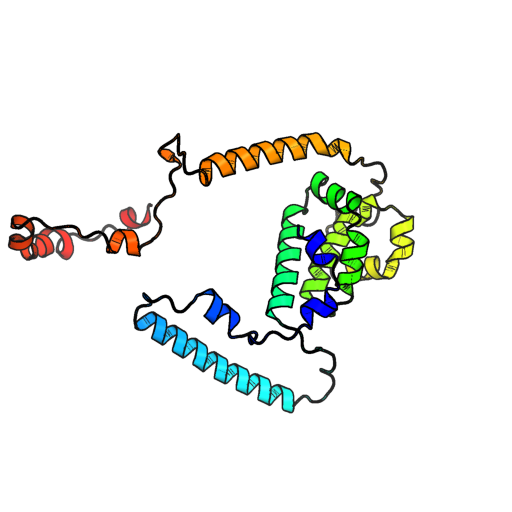5.464 -16.261 -2.246 1.00 90.88 118 ARG A O 1
ATOM 972 N N . VAL A 1 119 ? 4.930 -14.303 -1.282 1.00 89.56 119 VAL A N 1
ATOM 973 C CA . VAL A 1 119 ? 3.802 -14.820 -0.505 1.00 89.56 119 VAL A CA 1
ATOM 974 C C . VAL A 1 119 ? 2.636 -15.098 -1.451 1.00 89.56 119 VAL A C 1
ATOM 976 O O . VAL A 1 119 ? 2.063 -14.178 -2.039 1.00 89.56 119 VAL A O 1
ATOM 979 N N . ARG A 1 120 ? 2.256 -16.373 -1.583 1.00 86.69 120 ARG A N 1
ATOM 980 C CA . ARG A 1 120 ? 1.199 -16.849 -2.493 1.00 86.69 120 ARG A CA 1
ATOM 981 C C . ARG A 1 120 ? -0.215 -16.613 -1.937 1.00 86.69 120 ARG A C 1
ATOM 983 O O . ARG A 1 120 ? -1.033 -17.520 -1.897 1.00 86.69 120 ARG A O 1
ATOM 990 N N . HIS A 1 121 ? -0.509 -15.386 -1.505 1.00 87.62 121 HIS A N 1
ATOM 991 C CA . HIS A 1 121 ? -1.842 -14.982 -1.047 1.00 87.62 121 HIS A CA 1
ATOM 992 C C . HIS A 1 121 ? -2.428 -13.903 -1.965 1.00 87.62 121 HIS A C 1
ATOM 994 O O . HIS A 1 121 ? -1.880 -12.801 -2.064 1.00 87.62 121 HIS A O 1
ATOM 1000 N N . ALA A 1 122 ? -3.563 -14.196 -2.608 1.00 89.00 122 ALA A N 1
ATOM 1001 C CA . ALA A 1 122 ? -4.135 -13.367 -3.673 1.00 89.00 122 ALA A CA 1
ATOM 1002 C C . ALA A 1 122 ? -4.373 -11.905 -3.255 1.00 89.00 122 ALA A C 1
ATOM 1004 O O . ALA A 1 122 ? -3.988 -10.986 -3.979 1.00 89.00 122 ALA A O 1
ATOM 1005 N N . MET A 1 123 ? -4.943 -11.668 -2.066 1.00 90.44 123 MET A N 1
ATOM 1006 C CA . MET A 1 123 ? -5.208 -10.302 -1.587 1.00 90.44 123 MET A CA 1
ATOM 1007 C C . MET A 1 123 ? -3.923 -9.530 -1.287 1.00 90.44 123 MET A C 1
ATOM 1009 O O . MET A 1 123 ? -3.832 -8.343 -1.593 1.00 90.44 123 MET A O 1
ATOM 1013 N N . LEU A 1 124 ? -2.916 -10.200 -0.718 1.00 93.38 124 LEU A N 1
ATOM 1014 C CA . LEU A 1 124 ? -1.640 -9.563 -0.398 1.00 93.38 124 LEU A CA 1
ATOM 1015 C C . LEU A 1 124 ? -0.939 -9.168 -1.698 1.00 93.38 124 LEU A C 1
ATOM 1017 O O . LEU A 1 124 ? -0.593 -8.001 -1.880 1.00 93.38 124 LEU A O 1
ATOM 1021 N N . GLN A 1 125 ? -0.826 -10.113 -2.638 1.00 96.38 125 GLN A N 1
ATOM 1022 C CA . GLN A 1 125 ? -0.247 -9.865 -3.957 1.00 96.38 125 GLN A CA 1
ATOM 1023 C C . GLN A 1 125 ? -0.970 -8.731 -4.691 1.00 96.38 125 GLN A C 1
ATOM 1025 O O . GLN A 1 125 ? -0.308 -7.871 -5.260 1.00 96.38 125 GLN A O 1
ATOM 1030 N N . LEU A 1 126 ? -2.305 -8.663 -4.636 1.00 97.25 126 LEU A N 1
ATOM 1031 C CA . LEU A 1 126 ? -3.073 -7.591 -5.273 1.00 97.25 126 LEU A CA 1
ATOM 1032 C C . LEU A 1 126 ? -2.679 -6.197 -4.758 1.00 97.25 126 LEU A C 1
ATOM 1034 O O . LEU A 1 126 ? -2.447 -5.292 -5.559 1.00 97.25 126 LEU A O 1
ATOM 1038 N N . TYR A 1 127 ? -2.595 -6.000 -3.438 1.00 97.88 127 TYR A N 1
ATOM 1039 C CA . TYR A 1 127 ? -2.224 -4.695 -2.877 1.00 97.88 127 TYR A CA 1
ATOM 1040 C C . TYR A 1 127 ? -0.755 -4.339 -3.113 1.00 97.88 127 TYR A C 1
ATOM 1042 O O . TYR A 1 127 ? -0.445 -3.164 -3.314 1.00 97.88 127 TYR A O 1
ATOM 1050 N N . VAL A 1 128 ? 0.134 -5.334 -3.152 1.00 97.81 128 VAL A N 1
ATOM 1051 C CA . VAL A 1 128 ? 1.534 -5.139 -3.546 1.00 97.81 128 VAL A CA 1
ATOM 1052 C C . VAL A 1 128 ? 1.636 -4.718 -5.017 1.00 97.81 128 VAL A C 1
ATOM 1054 O O . VAL A 1 128 ? 2.319 -3.744 -5.330 1.00 97.81 128 VAL A O 1
ATOM 1057 N N . LEU A 1 129 ? 0.917 -5.391 -5.922 1.00 98.00 129 LEU A N 1
ATOM 1058 C CA . LEU A 1 129 ? 0.904 -5.062 -7.352 1.00 98.00 129 LEU A CA 1
ATOM 1059 C C . LEU A 1 129 ? 0.331 -3.666 -7.616 1.00 98.00 129 LEU A C 1
ATOM 1061 O O . LEU A 1 129 ? 0.858 -2.954 -8.465 1.00 98.00 129 LEU A O 1
ATOM 1065 N N . LYS A 1 130 ? -0.686 -3.229 -6.862 1.00 97.12 130 LYS A N 1
ATOM 1066 C CA . LYS A 1 130 ? -1.195 -1.847 -6.933 1.00 97.12 130 LYS A CA 1
ATOM 1067 C C . LYS A 1 130 ? -0.120 -0.812 -6.582 1.00 97.12 130 LYS A C 1
ATOM 1069 O O . LYS A 1 130 ? 0.025 0.171 -7.300 1.00 97.12 130 LYS A O 1
ATOM 1074 N N . LEU A 1 131 ? 0.673 -1.048 -5.535 1.00 97.00 131 LEU A N 1
ATOM 1075 C CA . LEU A 1 131 ? 1.768 -0.146 -5.149 1.00 97.00 131 LEU A CA 1
ATOM 1076 C C . LEU A 1 131 ? 2.912 -0.137 -6.171 1.00 97.00 131 LEU A C 1
ATOM 1078 O O . LEU A 1 131 ? 3.509 0.910 -6.412 1.00 97.00 131 LEU A O 1
ATOM 1082 N N . LEU A 1 132 ? 3.223 -1.286 -6.778 1.00 96.69 132 LEU A N 1
ATOM 1083 C CA . LEU A 1 132 ? 4.221 -1.374 -7.849 1.00 96.69 132 LEU A CA 1
ATOM 1084 C C . LEU A 1 132 ? 3.737 -0.682 -9.131 1.00 96.69 132 LEU A C 1
ATOM 1086 O O . LEU A 1 132 ? 4.520 0.018 -9.769 1.00 96.69 132 LEU A O 1
ATOM 1090 N N . LYS A 1 133 ? 2.444 -0.808 -9.462 1.00 95.38 133 LYS A N 1
ATOM 1091 C CA . LYS A 1 133 ? 1.797 -0.088 -10.568 1.00 95.38 133 LYS A CA 1
ATOM 1092 C C . LYS A 1 133 ? 1.974 1.423 -10.420 1.00 95.38 133 LYS A C 1
ATOM 1094 O O . LYS A 1 133 ? 2.473 2.054 -11.345 1.00 95.38 133 LYS A O 1
ATOM 1099 N N . LEU A 1 134 ? 1.652 1.977 -9.247 1.00 94.06 134 LEU A N 1
ATOM 1100 C CA . LEU A 1 134 ? 1.774 3.417 -8.974 1.00 94.06 134 LEU A CA 1
ATOM 1101 C C . LEU A 1 134 ? 3.206 3.944 -9.161 1.00 94.06 134 LEU A C 1
ATOM 1103 O O . LEU A 1 134 ? 3.393 5.042 -9.672 1.00 94.06 134 LEU A O 1
ATOM 1107 N N . GLN A 1 135 ? 4.218 3.164 -8.775 1.00 93.12 135 GLN A N 1
ATOM 1108 C CA . GLN A 1 135 ? 5.621 3.588 -8.847 1.00 93.12 135 GLN A CA 1
ATOM 1109 C C . GLN A 1 135 ? 6.256 3.422 -10.235 1.00 93.12 135 GLN A C 1
ATOM 1111 O O . GLN A 1 135 ? 7.247 4.075 -10.542 1.00 93.12 135 GLN A O 1
ATOM 1116 N N . SER A 1 136 ? 5.715 2.538 -11.073 1.00 93.00 136 SER A N 1
ATOM 1117 C CA . SER A 1 136 ? 6.332 2.130 -12.346 1.00 93.00 136 SER A CA 1
ATOM 1118 C C . SER A 1 136 ? 6.624 3.274 -13.333 1.00 93.00 136 SER A C 1
ATOM 1120 O O . SER A 1 136 ? 7.583 3.166 -14.103 1.00 93.00 136 SER A O 1
ATOM 1122 N N . ARG A 1 137 ? 5.851 4.370 -13.281 1.00 90.88 137 ARG A N 1
ATOM 1123 C CA . ARG A 1 137 ? 6.055 5.572 -14.107 1.00 90.88 137 ARG A CA 1
ATOM 1124 C C . ARG A 1 137 ? 7.360 6.309 -13.783 1.00 90.88 137 ARG A C 1
ATOM 1126 O O . ARG A 1 137 ? 7.946 6.913 -14.671 1.00 90.88 137 ARG A O 1
ATOM 1133 N N . TYR A 1 138 ? 7.844 6.188 -12.545 1.00 90.81 138 TYR A N 1
ATOM 1134 C CA . TYR A 1 138 ? 9.047 6.863 -12.044 1.00 90.81 138 TYR A CA 1
ATOM 1135 C C . TYR A 1 138 ? 10.334 6.049 -12.240 1.00 90.81 138 TYR A C 1
ATOM 1137 O O . TYR A 1 138 ? 11.428 6.592 -12.173 1.00 90.81 138 TYR A O 1
ATOM 1145 N N . PHE A 1 139 ? 10.238 4.736 -12.482 1.00 90.44 139 PHE A N 1
ATOM 1146 C CA . PHE A 1 139 ? 11.424 3.888 -12.692 1.00 90.44 139 PHE A CA 1
ATOM 1147 C C . PHE A 1 139 ? 11.908 3.843 -14.150 1.00 90.44 139 PHE A C 1
ATOM 1149 O O . PHE A 1 139 ? 12.987 3.316 -14.431 1.00 90.44 139 PHE A O 1
ATOM 1156 N N . GLY A 1 140 ? 11.105 4.350 -15.085 1.00 88.06 140 GLY A N 1
ATOM 1157 C CA . GLY A 1 140 ? 11.445 4.413 -16.501 1.00 88.06 140 GLY A CA 1
ATOM 1158 C C . GLY A 1 140 ? 11.397 3.074 -17.253 1.00 88.06 140 GLY A C 1
ATOM 1159 O O . GLY A 1 140 ? 11.058 2.008 -16.726 1.00 88.06 140 GLY A O 1
ATOM 1160 N N . ARG A 1 141 ? 11.748 3.133 -18.545 1.00 89.19 141 ARG A N 1
ATOM 1161 C CA . ARG A 1 141 ? 11.625 2.008 -19.496 1.00 89.19 141 ARG A CA 1
ATOM 1162 C C . ARG A 1 141 ? 12.498 0.803 -19.138 1.00 89.19 141 ARG A C 1
ATOM 1164 O O . ARG A 1 141 ? 12.023 -0.331 -19.211 1.00 89.19 141 ARG A O 1
ATOM 1171 N N . GLN A 1 142 ? 13.745 1.031 -18.723 1.00 90.19 142 GLN A N 1
ATOM 1172 C CA . GLN A 1 142 ? 14.695 -0.052 -18.440 1.00 90.19 142 GLN A CA 1
ATOM 1173 C C . GLN A 1 142 ? 14.227 -0.939 -17.280 1.00 90.19 142 GLN A C 1
ATOM 1175 O O . GLN A 1 142 ? 14.334 -2.165 -17.338 1.00 90.19 142 GLN A O 1
ATOM 1180 N N . TRP A 1 143 ? 13.638 -0.338 -16.243 1.00 92.38 143 TRP A N 1
ATOM 1181 C CA . TRP A 1 143 ? 13.082 -1.100 -15.132 1.00 92.38 143 TRP A CA 1
ATOM 1182 C C . TRP A 1 143 ? 11.918 -1.985 -15.583 1.00 92.38 143 TRP A C 1
ATOM 1184 O O . TRP A 1 143 ? 11.862 -3.150 -15.194 1.00 92.38 143 TRP A O 1
ATOM 1194 N N . ARG A 1 144 ? 11.021 -1.488 -16.443 1.00 93.62 144 ARG A N 1
ATOM 1195 C CA . ARG A 1 144 ? 9.885 -2.277 -16.954 1.00 93.62 144 ARG A CA 1
ATOM 1196 C C . ARG A 1 144 ? 10.357 -3.502 -17.741 1.00 93.62 144 ARG A C 1
ATOM 1198 O O . ARG A 1 144 ? 9.880 -4.601 -17.466 1.00 93.62 144 ARG A O 1
ATOM 1205 N N . LYS A 1 145 ? 11.370 -3.340 -18.604 1.00 93.44 145 LYS A N 1
ATOM 1206 C CA . LYS A 1 145 ? 12.016 -4.447 -19.337 1.00 93.44 145 LYS A CA 1
ATOM 1207 C C . LYS A 1 145 ? 12.580 -5.518 -18.394 1.00 93.44 145 LYS A C 1
ATOM 1209 O O . LYS A 1 145 ? 12.382 -6.707 -18.620 1.00 93.44 145 LYS A O 1
ATOM 1214 N N . ASN A 1 146 ? 13.211 -5.109 -17.297 1.00 95.56 146 ASN A N 1
ATOM 1215 C CA . ASN A 1 146 ? 13.777 -6.041 -16.314 1.00 95.56 146 ASN A CA 1
ATOM 1216 C C . ASN A 1 146 ? 12.728 -6.674 -15.380 1.00 95.56 146 ASN A C 1
ATOM 1218 O O . ASN A 1 146 ? 13.030 -7.630 -14.673 1.00 95.56 146 ASN A O 1
ATOM 1222 N N . ASN A 1 147 ? 11.502 -6.144 -15.340 1.00 95.94 147 ASN A N 1
ATOM 1223 C CA . ASN A 1 147 ? 10.437 -6.589 -14.438 1.00 95.94 147 ASN A CA 1
ATOM 1224 C C . ASN A 1 147 ? 9.172 -6.999 -15.223 1.00 95.94 147 ASN A C 1
ATOM 1226 O O . ASN A 1 147 ? 8.055 -6.836 -14.733 1.00 95.94 147 ASN A O 1
ATOM 1230 N N . MET A 1 148 ? 9.329 -7.564 -16.427 1.00 96.00 148 MET A N 1
ATOM 1231 C CA . MET A 1 148 ? 8.213 -7.932 -17.315 1.00 96.00 148 MET A CA 1
ATOM 1232 C C . MET A 1 148 ? 7.199 -8.894 -16.689 1.00 96.00 148 MET A C 1
ATOM 1234 O O . MET A 1 148 ? 6.004 -8.788 -16.959 1.00 96.00 148 MET A O 1
ATOM 1238 N N . SER A 1 149 ? 7.638 -9.799 -15.813 1.00 96.06 149 SER A N 1
ATOM 1239 C CA . SER A 1 149 ? 6.734 -10.682 -15.066 1.00 96.06 149 SER A CA 1
ATOM 1240 C C . SER A 1 149 ? 5.803 -9.898 -14.134 1.00 96.06 149 SER A C 1
ATOM 1242 O O . SER A 1 149 ? 4.614 -10.195 -14.048 1.00 96.06 149 SER A O 1
ATOM 1244 N N . ILE A 1 150 ? 6.313 -8.844 -13.489 1.00 96.69 150 ILE A N 1
ATOM 1245 C CA . ILE A 1 150 ? 5.523 -7.935 -12.650 1.00 96.69 150 ILE A CA 1
ATOM 1246 C C . ILE A 1 150 ? 4.602 -7.091 -13.522 1.00 96.69 150 ILE A C 1
ATOM 1248 O O . ILE A 1 150 ? 3.427 -6.968 -13.191 1.00 96.69 150 ILE A O 1
ATOM 1252 N N . MET A 1 151 ? 5.101 -6.559 -14.643 1.00 96.06 151 MET A N 1
ATOM 1253 C CA . MET A 1 151 ? 4.272 -5.822 -15.601 1.00 96.06 151 MET A CA 1
ATOM 1254 C C . MET A 1 151 ? 3.082 -6.678 -16.048 1.00 96.06 151 MET A C 1
ATOM 1256 O O . MET A 1 151 ? 1.937 -6.250 -15.932 1.00 96.06 151 MET A O 1
ATOM 1260 N N . SER A 1 152 ? 3.340 -7.925 -16.446 1.00 96.69 152 SER A N 1
ATOM 1261 C CA . SER A 1 152 ? 2.313 -8.890 -16.858 1.00 96.69 152 SER A CA 1
ATOM 1262 C C . SER A 1 152 ? 1.328 -9.198 -15.727 1.00 96.69 152 SER A C 1
ATOM 1264 O O . SER A 1 152 ? 0.117 -9.194 -15.938 1.00 96.69 152 SER A O 1
ATOM 1266 N N . ALA A 1 153 ? 1.817 -9.392 -14.497 1.00 97.06 153 ALA A N 1
ATOM 1267 C CA . ALA A 1 153 ? 0.959 -9.619 -13.335 1.00 97.06 153 ALA A CA 1
ATOM 1268 C C . ALA A 1 153 ? 0.069 -8.405 -13.010 1.00 97.06 153 ALA A C 1
ATOM 1270 O O . ALA A 1 153 ? -1.085 -8.584 -12.620 1.00 97.06 153 ALA A O 1
ATOM 1271 N N . ILE A 1 154 ? 0.571 -7.176 -13.185 1.00 96.94 154 ILE A N 1
ATOM 1272 C CA . ILE A 1 154 ? -0.233 -5.954 -13.054 1.00 96.94 154 ILE A CA 1
ATOM 1273 C C . ILE A 1 154 ? -1.304 -5.921 -14.149 1.00 96.94 154 ILE A C 1
ATOM 1275 O O . ILE A 1 154 ? -2.463 -5.661 -13.829 1.00 96.94 154 ILE A O 1
ATOM 1279 N N . TYR A 1 155 ? -0.950 -6.236 -15.401 1.00 95.88 155 TYR A N 1
ATOM 1280 C CA . TYR A 1 155 ? -1.911 -6.301 -16.505 1.00 95.88 155 TYR A CA 1
ATOM 1281 C C . TYR A 1 155 ? -3.055 -7.279 -16.231 1.00 95.88 155 TYR A C 1
ATOM 1283 O O . TYR A 1 155 ? -4.212 -6.930 -16.450 1.00 95.88 155 TYR A O 1
ATOM 1291 N N . GLN A 1 156 ? -2.740 -8.459 -15.696 1.00 96.12 156 GLN A N 1
ATOM 1292 C CA . GLN A 1 156 ? -3.717 -9.515 -15.430 1.00 96.12 156 GLN A CA 1
ATOM 1293 C C . GLN A 1 156 ? -4.579 -9.263 -14.184 1.00 96.12 156 GLN A C 1
ATOM 1295 O O . GLN A 1 156 ? -5.756 -9.608 -14.175 1.00 96.12 156 GLN A O 1
ATOM 1300 N N . LYS A 1 157 ? -4.001 -8.718 -13.101 1.00 95.50 157 LYS A N 1
ATOM 1301 C CA . LYS A 1 157 ? -4.637 -8.726 -11.766 1.00 95.50 157 LYS A CA 1
ATOM 1302 C C . LYS A 1 157 ? -5.108 -7.359 -11.270 1.00 95.50 157 LYS A C 1
ATOM 1304 O O . LYS A 1 157 ? -5.894 -7.300 -10.326 1.00 95.50 157 LYS A O 1
ATOM 1309 N N . VAL A 1 158 ? -4.619 -6.255 -11.834 1.00 96.31 158 VAL A N 1
ATOM 1310 C CA . VAL A 1 158 ? -4.964 -4.897 -11.383 1.00 96.31 158 VAL A CA 1
ATOM 1311 C C . VAL A 1 158 ? -5.868 -4.228 -12.413 1.00 96.31 158 VAL A C 1
ATOM 1313 O O . VAL A 1 158 ? -5.601 -4.274 -13.604 1.00 96.31 158 VAL A O 1
ATOM 1316 N N . ARG A 1 159 ? -6.932 -3.561 -11.954 1.00 92.69 159 ARG A N 1
ATOM 1317 C CA . ARG A 1 159 ? -7.855 -2.828 -12.832 1.00 92.69 159 ARG A CA 1
ATOM 1318 C C . ARG A 1 159 ? -7.145 -1.668 -13.549 1.00 92.69 159 ARG A C 1
ATOM 1320 O O . ARG A 1 159 ? -6.427 -0.895 -12.906 1.00 92.69 159 ARG A O 1
ATOM 1327 N N . HIS A 1 160 ? -7.422 -1.512 -14.844 1.00 91.81 160 HIS A N 1
ATOM 1328 C CA . HIS A 1 160 ? -6.944 -0.406 -15.687 1.00 91.81 160 HIS A CA 1
ATOM 1329 C C . HIS A 1 160 ? -8.061 0.597 -15.972 1.00 91.81 160 HIS A C 1
ATOM 1331 O O . HIS A 1 160 ? -9.245 0.250 -15.938 1.00 91.81 160 HIS A O 1
ATOM 1337 N N . ARG A 1 161 ? -7.682 1.851 -16.215 1.00 88.25 161 ARG A N 1
ATOM 1338 C CA . ARG A 1 161 ? -8.572 2.903 -16.725 1.00 88.25 161 ARG A CA 1
ATOM 1339 C C . ARG A 1 161 ? -8.057 3.344 -18.090 1.00 88.25 161 ARG A C 1
ATOM 1341 O O . ARG A 1 161 ? -6.875 3.193 -18.367 1.00 88.25 161 ARG A O 1
ATOM 1348 N N . LEU A 1 162 ? -8.934 3.896 -18.922 1.00 86.81 162 LEU A N 1
ATOM 1349 C CA . LEU A 1 162 ? -8.555 4.357 -20.260 1.00 86.81 162 LEU A CA 1
ATOM 1350 C C . LEU A 1 162 ? -7.489 5.466 -20.211 1.00 86.81 162 LEU A C 1
ATOM 1352 O O . LEU A 1 162 ? -6.594 5.499 -21.041 1.00 86.81 162 LEU A O 1
ATOM 1356 N N . THR A 1 163 ? -7.552 6.325 -19.195 1.00 85.25 163 THR A N 1
ATOM 1357 C CA . THR A 1 163 ? -6.604 7.425 -18.959 1.00 85.25 163 THR A CA 1
ATOM 1358 C C . THR A 1 163 ? -5.363 7.007 -18.158 1.00 85.25 163 THR A C 1
ATOM 1360 O O . THR A 1 163 ? -4.631 7.863 -17.674 1.00 85.25 163 THR A O 1
ATOM 1363 N N . ASP A 1 164 ? -5.161 5.708 -17.922 1.00 86.25 164 ASP A N 1
ATOM 1364 C CA . ASP A 1 164 ? -4.107 5.192 -17.045 1.00 86.25 164 ASP A CA 1
ATOM 1365 C C . ASP A 1 164 ? -2.801 4.997 -17.823 1.00 86.25 164 ASP A C 1
ATOM 1367 O O . ASP A 1 164 ? -2.572 3.961 -18.449 1.00 86.25 164 ASP A O 1
ATOM 1371 N N . ASP A 1 165 ? -1.927 5.995 -17.771 1.00 87.44 165 ASP A N 1
ATOM 1372 C CA . ASP A 1 165 ? -0.648 6.022 -18.481 1.00 87.44 165 ASP A CA 1
ATOM 1373 C C . ASP A 1 165 ? 0.486 5.288 -17.741 1.00 87.44 165 ASP A C 1
ATOM 1375 O O . ASP A 1 165 ? 1.621 5.302 -18.207 1.00 87.44 165 ASP A O 1
ATOM 1379 N N . TRP A 1 166 ? 0.214 4.604 -16.622 1.00 89.75 166 TRP A N 1
ATOM 1380 C CA . TRP A 1 166 ? 1.226 4.025 -15.719 1.00 89.75 166 TRP A CA 1
ATOM 1381 C C . TRP A 1 166 ? 2.354 3.226 -16.406 1.00 89.75 166 TRP A C 1
ATOM 1383 O O . TRP A 1 166 ? 3.503 3.281 -15.971 1.00 89.75 166 TRP A O 1
ATOM 1393 N N . ALA A 1 167 ? 2.042 2.479 -17.472 1.00 86.69 167 ALA A N 1
ATOM 1394 C CA . ALA A 1 167 ? 2.998 1.622 -18.177 1.00 86.69 167 ALA A CA 1
ATOM 1395 C C . ALA A 1 167 ? 3.897 2.382 -19.172 1.00 86.69 167 ALA A C 1
ATOM 1397 O O . ALA A 1 167 ? 4.993 1.912 -19.490 1.00 86.69 167 ALA A O 1
ATOM 1398 N N . TYR A 1 168 ? 3.449 3.541 -19.658 1.00 83.94 168 TYR A N 1
ATOM 1399 C CA . TYR A 1 168 ? 4.136 4.335 -20.684 1.00 83.94 168 TYR A CA 1
ATOM 1400 C C . TYR A 1 168 ? 4.667 5.668 -20.148 1.00 83.94 168 TYR A C 1
ATOM 1402 O O . TYR A 1 168 ? 5.625 6.199 -20.712 1.00 83.94 168 TYR A O 1
ATOM 1410 N N . GLY A 1 169 ? 4.113 6.141 -19.029 1.00 82.44 169 GLY A N 1
ATOM 1411 C CA . GLY A 1 169 ? 4.581 7.286 -18.264 1.00 82.44 169 GLY A CA 1
ATOM 1412 C C . GLY A 1 169 ? 6.062 7.156 -17.919 1.00 82.44 169 GLY A C 1
ATOM 1413 O O . GLY A 1 169 ? 6.584 6.065 -17.637 1.00 82.44 169 GLY A O 1
ATOM 1414 N N . ASN A 1 170 ? 6.753 8.284 -18.015 1.00 81.88 170 ASN A N 1
ATOM 1415 C CA . ASN A 1 170 ? 8.205 8.355 -17.959 1.00 81.88 170 ASN A CA 1
ATOM 1416 C C . ASN A 1 170 ? 8.631 9.613 -17.193 1.00 81.88 170 ASN A C 1
ATOM 1418 O O . ASN A 1 170 ? 9.433 10.406 -17.670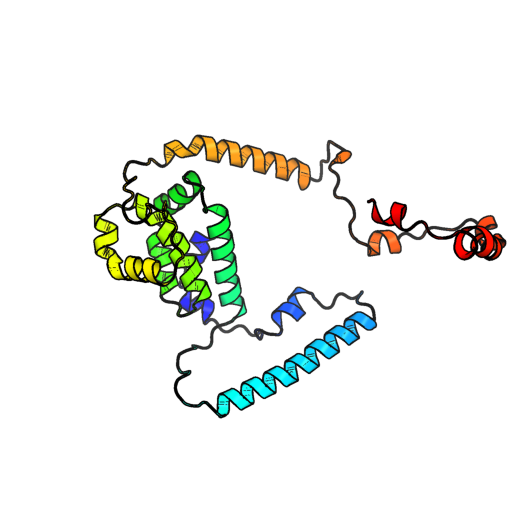 1.00 81.88 170 ASN A O 1
ATOM 1422 N N . ASP A 1 171 ? 8.110 9.763 -15.977 1.00 82.62 171 ASP A N 1
ATOM 1423 C CA . ASP A 1 171 ? 8.435 10.883 -15.086 1.00 82.62 171 ASP A CA 1
ATOM 1424 C C . ASP A 1 171 ? 9.718 10.574 -14.305 1.00 82.62 171 ASP A C 1
ATOM 1426 O O . ASP A 1 171 ? 9.745 10.573 -13.075 1.00 82.62 171 ASP A O 1
ATOM 1430 N N . VAL A 1 172 ? 10.777 10.220 -15.034 1.00 73.56 172 VAL A N 1
ATOM 1431 C CA . VAL A 1 172 ? 12.087 9.880 -14.456 1.00 73.56 172 VAL A CA 1
ATOM 1432 C C . VAL A 1 172 ? 12.743 11.124 -13.852 1.00 73.56 172 VAL A C 1
ATOM 1434 O O . VAL A 1 172 ? 13.447 11.021 -12.853 1.00 73.56 172 VAL A O 1
ATOM 1437 N N . ASP A 1 173 ? 12.429 12.295 -14.409 1.00 77.12 173 ASP A N 1
ATOM 1438 C CA . ASP A 1 173 ? 12.936 13.595 -13.968 1.00 77.12 173 ASP A CA 1
ATOM 1439 C C . ASP A 1 173 ? 12.105 14.213 -12.835 1.00 77.12 173 ASP A C 1
ATOM 1441 O O . ASP A 1 173 ? 12.348 15.350 -12.444 1.00 77.12 173 ASP A O 1
ATOM 1445 N N . ALA A 1 174 ? 11.103 13.506 -12.300 1.00 79.69 174 ALA A N 1
ATOM 1446 C CA . ALA A 1 174 ? 10.369 13.990 -11.137 1.00 79.69 174 ALA A CA 1
ATOM 1447 C C . ALA A 1 174 ? 11.280 13.941 -9.902 1.00 79.69 174 ALA A C 1
ATOM 1449 O O . ALA A 1 174 ? 11.754 12.877 -9.495 1.00 79.69 174 ALA A O 1
ATOM 1450 N N . LEU A 1 175 ? 11.524 15.101 -9.291 1.00 78.88 175 LEU A N 1
ATOM 1451 C CA . LEU A 1 175 ? 12.542 15.239 -8.254 1.00 78.88 175 LEU A CA 1
ATOM 1452 C C . LEU A 1 175 ? 11.917 15.179 -6.852 1.00 78.88 175 LEU A C 1
ATOM 1454 O O . LEU A 1 175 ? 10.895 15.819 -6.604 1.00 78.88 175 LEU A O 1
ATOM 1458 N N . PRO A 1 176 ? 12.537 14.484 -5.881 1.00 72.94 176 PRO A N 1
ATOM 1459 C CA . PRO A 1 176 ? 11.981 14.330 -4.533 1.00 72.94 176 PRO A CA 1
ATOM 1460 C C . PRO A 1 176 ? 11.686 15.644 -3.799 1.00 72.94 176 PRO A C 1
ATOM 1462 O O . PRO A 1 176 ? 10.741 15.718 -3.015 1.00 72.94 176 PRO A O 1
ATOM 1465 N N . TRP A 1 177 ? 12.491 16.679 -4.039 1.00 75.50 177 TRP A N 1
ATOM 1466 C CA . TRP A 1 177 ? 12.360 17.985 -3.389 1.00 75.50 177 TRP A CA 1
ATOM 1467 C C . TRP A 1 177 ? 11.209 18.833 -3.933 1.00 75.50 177 TRP A C 1
ATOM 1469 O O . TRP A 1 177 ? 10.705 19.677 -3.199 1.00 75.50 177 TRP A O 1
ATOM 1479 N N . GLN A 1 178 ? 10.718 18.568 -5.151 1.00 78.81 178 GLN A N 1
ATOM 1480 C CA . GLN A 1 178 ? 9.548 19.267 -5.708 1.00 78.81 178 GLN A CA 1
ATOM 1481 C C . GLN A 1 178 ? 8.289 19.057 -4.856 1.00 78.81 178 GLN A C 1
ATOM 1483 O O . GLN A 1 178 ? 7.385 19.884 -4.863 1.00 78.81 178 GLN A O 1
ATOM 1488 N N . PHE A 1 179 ? 8.256 17.978 -4.075 1.00 77.25 179 PHE A N 1
ATOM 1489 C CA . PHE A 1 179 ? 7.120 17.607 -3.242 1.00 77.25 179 PHE A CA 1
ATOM 1490 C C . PHE A 1 179 ? 7.321 17.922 -1.750 1.00 77.25 179 PHE A C 1
ATOM 1492 O O . PHE A 1 179 ? 6.411 17.714 -0.950 1.00 77.25 179 PHE A O 1
ATOM 1499 N N . GLN A 1 180 ? 8.493 18.427 -1.343 1.00 78.44 180 GLN A N 1
ATOM 1500 C CA . GLN A 1 180 ? 8.801 18.676 0.073 1.00 78.44 180 GLN A CA 1
ATOM 1501 C C . GLN A 1 180 ? 7.925 19.765 0.695 1.00 78.44 180 GLN A C 1
ATOM 1503 O O . GLN A 1 180 ? 7.565 19.650 1.864 1.00 78.44 180 GLN A O 1
ATOM 1508 N N . VAL A 1 181 ? 7.566 20.798 -0.071 1.00 81.81 181 VAL A N 1
ATOM 1509 C CA . VAL A 1 181 ? 6.748 21.917 0.425 1.00 81.81 181 VAL A CA 1
ATOM 1510 C C . VAL A 1 181 ? 5.340 21.442 0.788 1.00 81.81 181 VAL A C 1
ATOM 1512 O O . VAL A 1 181 ? 4.887 21.669 1.910 1.00 81.81 181 VAL A O 1
ATOM 1515 N N . GLU A 1 182 ? 4.679 20.712 -0.115 1.00 79.94 182 GLU A N 1
ATOM 1516 C CA . GLU A 1 182 ? 3.355 20.127 0.136 1.00 79.94 182 GLU A CA 1
ATOM 1517 C C . GLU A 1 182 ? 3.374 19.155 1.322 1.00 79.94 182 GLU A C 1
ATOM 1519 O O . GLU A 1 182 ? 2.485 19.176 2.173 1.00 79.94 182 GLU A O 1
ATOM 1524 N N . GLU A 1 183 ? 4.408 18.314 1.408 1.00 81.50 183 GLU A N 1
ATOM 1525 C CA . GLU A 1 183 ? 4.567 17.345 2.494 1.00 81.50 183 GLU A CA 1
ATOM 1526 C C . GLU A 1 183 ? 4.805 18.028 3.846 1.00 81.50 183 GLU A C 1
ATOM 1528 O O . GLU A 1 183 ? 4.282 17.572 4.867 1.00 81.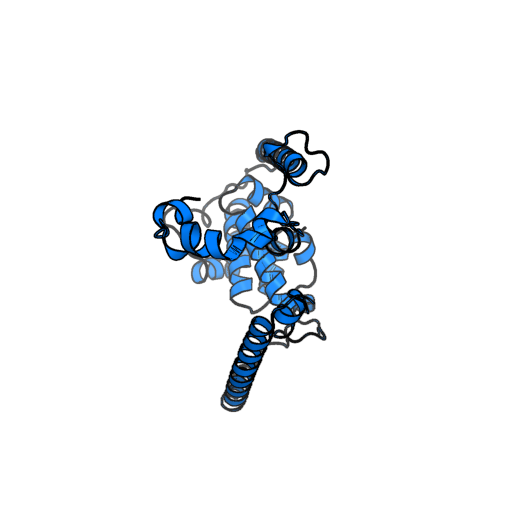50 183 GLU A O 1
ATOM 1533 N N . CYS A 1 184 ? 5.566 19.126 3.859 1.00 84.50 184 CYS A N 1
ATOM 1534 C CA . CYS A 1 184 ? 5.799 19.924 5.056 1.00 84.50 184 CYS A CA 1
ATOM 1535 C C . CYS A 1 184 ? 4.505 20.600 5.523 1.00 84.50 184 CYS A C 1
ATOM 1537 O O . CYS A 1 184 ? 4.133 20.443 6.683 1.00 84.50 184 CYS A O 1
ATOM 1539 N N . SER A 1 185 ? 3.775 21.249 4.609 1.00 88.56 185 SER A N 1
ATOM 1540 C CA . SER A 1 185 ? 2.478 21.873 4.899 1.00 88.56 185 SER A CA 1
ATOM 1541 C C . SER A 1 185 ? 1.465 20.861 5.443 1.00 88.56 185 SER A C 1
ATOM 1543 O O . SER A 1 185 ? 0.829 21.094 6.472 1.00 88.56 185 SER A O 1
ATOM 1545 N N . LEU A 1 186 ? 1.365 19.685 4.817 1.00 86.19 186 LEU A N 1
ATOM 1546 C CA . LEU A 1 186 ? 0.477 18.621 5.278 1.00 86.19 186 LEU A CA 1
ATOM 1547 C C . LEU 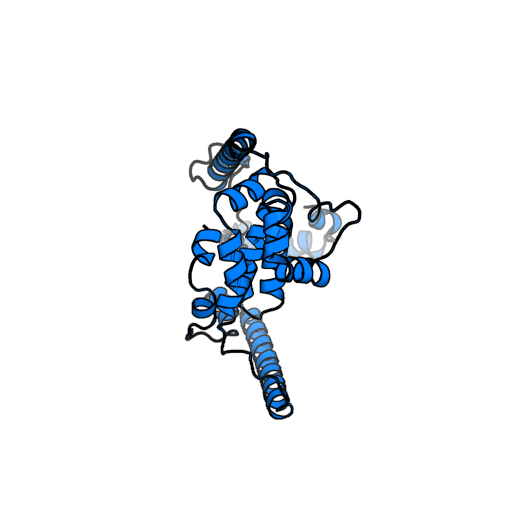A 1 186 ? 0.863 18.112 6.673 1.00 86.19 186 LEU A C 1
ATOM 1549 O O . LEU A 1 186 ? -0.022 17.852 7.484 1.00 86.19 186 LEU A O 1
ATOM 1553 N N . ARG A 1 187 ? 2.161 17.982 6.971 1.00 87.62 187 ARG A N 1
ATOM 1554 C CA . ARG A 1 187 ? 2.627 17.606 8.313 1.00 87.62 187 ARG A CA 1
ATOM 1555 C C . ARG A 1 187 ? 2.214 18.644 9.354 1.00 87.62 187 ARG A C 1
ATOM 1557 O O . ARG A 1 187 ? 1.616 18.257 10.348 1.00 87.62 187 ARG A O 1
ATOM 1564 N N . THR A 1 188 ? 2.434 19.930 9.090 1.00 89.38 188 THR A N 1
ATOM 1565 C CA . THR A 1 188 ? 2.006 21.011 9.990 1.00 89.38 188 THR A CA 1
ATOM 1566 C C . THR A 1 188 ? 0.501 20.966 10.253 1.00 89.38 188 THR A C 1
ATOM 1568 O O . THR A 1 188 ? 0.083 21.042 11.404 1.00 89.38 188 THR A O 1
ATOM 1571 N N . ASN A 1 189 ? -0.316 20.762 9.216 1.00 88.81 189 ASN A N 1
ATOM 1572 C CA . ASN A 1 189 ? -1.771 20.665 9.368 1.00 88.81 189 ASN A CA 1
ATOM 1573 C C . ASN A 1 189 ? -2.194 19.449 10.209 1.00 88.81 189 ASN A C 1
ATOM 1575 O O . ASN A 1 189 ? -3.100 19.553 11.035 1.00 88.81 189 ASN A O 1
ATOM 1579 N N . VAL A 1 190 ? -1.544 18.297 10.012 1.00 87.69 190 VAL A N 1
ATOM 1580 C CA . VAL A 1 190 ? -1.793 17.083 10.806 1.00 87.69 190 VAL A CA 1
ATOM 1581 C C . VAL A 1 190 ? -1.378 17.288 12.260 1.00 87.69 190 VAL A C 1
ATOM 1583 O O . VAL A 1 190 ? -2.129 16.911 13.155 1.00 87.69 190 VAL A O 1
ATOM 1586 N N . ASP A 1 191 ? -0.227 17.909 12.505 1.00 85.50 191 ASP A N 1
ATOM 1587 C CA . ASP A 1 191 ? 0.260 18.183 13.856 1.00 85.50 191 ASP A CA 1
ATOM 1588 C C . ASP A 1 191 ? -0.677 19.152 14.584 1.00 85.50 191 ASP A C 1
ATOM 1590 O O . ASP A 1 191 ? -1.085 18.872 15.707 1.00 85.50 191 ASP A O 1
ATOM 1594 N N . GLN A 1 192 ? -1.124 20.224 13.923 1.00 84.12 192 GLN A N 1
ATOM 1595 C CA . GLN A 1 192 ? -2.128 21.146 14.466 1.00 84.12 192 GLN A CA 1
ATOM 1596 C C . GLN A 1 192 ? -3.475 20.464 14.730 1.00 84.12 192 GLN A C 1
ATOM 1598 O O . GLN A 1 192 ? -4.136 20.757 15.723 1.00 84.12 192 GLN A O 1
ATOM 1603 N N . PHE A 1 193 ? -3.922 19.570 13.845 1.00 83.56 193 PHE A N 1
ATOM 1604 C CA . PHE A 1 193 ? -5.141 18.792 14.070 1.00 83.56 193 PHE A CA 1
ATOM 1605 C C . PHE A 1 193 ? -4.994 17.866 15.282 1.00 83.56 193 PHE A C 1
ATOM 1607 O O . PHE A 1 193 ? -5.863 17.844 16.150 1.00 83.56 193 PHE A O 1
ATOM 1614 N N . ASN A 1 194 ? -3.884 17.134 15.373 1.00 84.25 194 ASN A N 1
ATOM 1615 C CA . ASN A 1 194 ? -3.638 16.206 16.470 1.00 84.25 194 ASN A CA 1
ATOM 1616 C C . ASN A 1 194 ? -3.477 16.936 17.805 1.00 84.25 194 ASN A C 1
ATOM 1618 O O . ASN A 1 194 ? -4.030 16.485 18.800 1.00 84.25 194 ASN A O 1
ATOM 1622 N N . GLN A 1 195 ? -2.777 18.072 17.824 1.00 79.12 195 GLN A N 1
ATOM 1623 C CA . GLN A 1 195 ? -2.679 18.933 19.004 1.00 79.12 195 GLN A CA 1
ATOM 1624 C C . GLN A 1 195 ? -4.061 19.411 19.443 1.00 79.12 195 GLN A C 1
ATOM 1626 O O . GLN A 1 195 ? -4.380 19.327 20.618 1.00 79.12 195 GLN A O 1
ATOM 1631 N N . ARG A 1 196 ? -4.917 19.835 18.509 1.00 73.50 196 ARG A N 1
ATOM 1632 C CA . ARG A 1 196 ? -6.291 20.227 18.845 1.00 73.50 196 ARG A CA 1
ATOM 1633 C C . ARG A 1 196 ? -7.151 19.072 19.356 1.00 73.50 196 ARG A C 1
ATOM 1635 O O . ARG A 1 196 ? -8.042 19.324 20.148 1.00 73.50 196 ARG A O 1
ATOM 1642 N N . ARG A 1 197 ? -6.937 17.838 18.879 1.00 69.12 197 ARG A N 1
ATOM 1643 C CA . ARG A 1 197 ? -7.858 16.705 19.102 1.00 69.12 197 ARG A CA 1
ATOM 1644 C C . ARG A 1 197 ? -7.391 15.662 20.118 1.00 69.12 197 ARG A C 1
ATOM 1646 O O . ARG A 1 197 ? -8.208 14.840 20.527 1.00 69.12 197 ARG A O 1
ATOM 1653 N N . TYR A 1 198 ? -6.111 15.637 20.469 1.00 72.94 198 TYR A N 1
ATOM 1654 C CA . TYR A 1 198 ? -5.520 14.632 21.361 1.00 72.94 198 TYR A CA 1
ATOM 1655 C C . TYR A 1 198 ? -4.606 15.237 22.437 1.00 72.94 198 TYR A C 1
ATOM 1657 O O . TYR A 1 198 ? -3.990 14.483 23.182 1.00 72.94 198 TYR A O 1
ATOM 1665 N N . SER A 1 199 ? -4.474 16.566 22.511 1.00 70.31 199 SER A N 1
ATOM 1666 C CA . SER A 1 199 ? -3.790 17.229 23.627 1.00 70.31 199 SER A CA 1
ATOM 1667 C C . SER A 1 199 ? -4.764 17.435 24.783 1.00 70.31 199 SER A C 1
ATOM 1669 O O . SER A 1 199 ? -5.895 17.854 24.554 1.00 70.31 199 SER A O 1
ATOM 1671 N N . ASP A 1 200 ? -4.311 17.221 26.018 1.00 63.09 200 ASP A N 1
ATOM 1672 C CA . ASP A 1 200 ? -5.109 17.479 27.227 1.00 63.09 200 ASP A CA 1
ATOM 1673 C C . ASP A 1 200 ? -5.366 18.981 27.464 1.00 63.09 200 ASP A C 1
ATOM 1675 O O . ASP A 1 200 ? -6.283 19.358 28.194 1.00 63.09 200 ASP A O 1
ATOM 1679 N N . ASN A 1 201 ? -4.595 19.852 26.801 1.00 64.12 201 ASN A N 1
ATOM 1680 C CA . ASN A 1 201 ? -4.796 21.300 26.810 1.00 64.12 201 ASN A CA 1
ATOM 1681 C C . ASN A 1 201 ? -5.815 21.718 25.742 1.00 64.12 201 ASN A C 1
ATOM 1683 O O . ASN A 1 201 ? -5.468 22.264 24.691 1.00 64.12 201 ASN A O 1
ATOM 1687 N N . TRP A 1 202 ? -7.087 21.461 26.032 1.00 60.97 202 TRP A N 1
ATOM 1688 C CA . TRP A 1 202 ? -8.220 21.953 25.252 1.00 60.97 202 TRP A CA 1
ATOM 1689 C C . TRP A 1 202 ? -8.388 23.456 25.483 1.00 60.97 202 TRP A C 1
ATOM 1691 O O . TRP A 1 202 ? -9.079 23.879 26.405 1.00 60.97 202 TRP A O 1
ATOM 1701 N N . PHE A 1 203 ? -7.736 24.276 24.659 1.00 58.72 203 PHE A N 1
ATOM 1702 C CA . PHE A 1 203 ? -7.910 25.733 24.714 1.00 58.72 203 PHE A CA 1
ATOM 1703 C C . PHE A 1 203 ? -9.308 26.181 24.263 1.00 58.72 203 PHE A C 1
ATOM 1705 O O . PHE A 1 203 ? -9.737 27.273 24.619 1.00 58.72 203 PHE A O 1
ATOM 1712 N N . ASP A 1 204 ? -10.016 25.336 23.511 1.00 62.12 204 ASP A N 1
ATOM 1713 C CA . ASP A 1 204 ? -11.332 25.631 22.958 1.00 62.12 204 ASP A CA 1
ATOM 1714 C C . ASP A 1 204 ? -12.364 24.568 23.408 1.00 62.12 204 ASP A C 1
ATOM 1716 O O . ASP A 1 204 ? -12.211 23.384 23.072 1.00 62.12 204 ASP A O 1
ATOM 1720 N N . PRO A 1 205 ? -13.394 24.956 24.191 1.00 64.12 205 PRO A N 1
ATOM 1721 C CA . PRO A 1 205 ? -14.443 24.061 24.679 1.00 64.12 205 PRO A CA 1
ATOM 1722 C C . PRO A 1 205 ? -15.226 23.328 23.583 1.00 64.12 205 PRO A C 1
ATOM 1724 O O . PRO A 1 205 ? -15.713 22.229 23.850 1.00 64.12 205 PRO A O 1
ATOM 1727 N N . GLU A 1 206 ? -15.326 23.889 22.372 1.00 65.75 206 GLU A N 1
ATOM 1728 C CA . GLU A 1 206 ? -16.076 23.302 21.249 1.00 65.75 206 GLU A CA 1
ATOM 1729 C C . GLU A 1 206 ? -15.446 21.988 20.749 1.00 65.75 206 GLU A C 1
ATOM 1731 O O . GLU A 1 206 ? -16.123 21.126 20.192 1.00 65.75 206 GLU A O 1
ATOM 1736 N N . TYR A 1 207 ? -14.147 21.790 20.998 1.00 57.84 207 TYR A N 1
ATOM 1737 C CA . TYR A 1 207 ? -13.385 20.653 20.472 1.00 57.84 207 TYR A CA 1
ATOM 1738 C C . TYR A 1 207 ? -13.151 19.529 21.482 1.00 57.84 207 TYR A C 1
ATOM 1740 O O . TYR A 1 207 ? -12.435 18.573 21.163 1.00 57.84 207 TYR A O 1
ATOM 1748 N N . LYS A 1 208 ? -13.750 19.597 22.679 1.00 61.62 208 LYS A N 1
ATOM 1749 C CA . LYS A 1 208 ? -13.648 18.508 23.659 1.00 61.62 208 LYS A CA 1
ATOM 1750 C C . LYS A 1 208 ? -14.184 17.195 23.063 1.00 61.62 208 LYS A C 1
ATOM 1752 O O . LYS A 1 208 ? -15.168 17.211 22.320 1.00 61.62 208 LYS A O 1
ATOM 1757 N N . PRO A 1 209 ? -13.565 16.037 23.362 1.00 60.91 209 PRO A N 1
ATOM 1758 C CA . PRO A 1 209 ? -14.102 14.754 22.940 1.00 60.91 209 PRO A CA 1
ATOM 1759 C C . PRO A 1 209 ? -15.508 14.606 23.516 1.00 60.91 209 PRO A C 1
ATOM 1761 O O . PRO A 1 209 ? -15.680 14.661 24.732 1.00 60.91 209 PRO A O 1
ATOM 1764 N N . VAL A 1 210 ? -16.498 14.411 22.648 1.00 62.59 210 VAL A N 1
ATOM 1765 C CA . VAL A 1 210 ? -17.841 14.039 23.089 1.00 62.59 210 VAL A CA 1
ATOM 1766 C C . VAL A 1 210 ? -17.756 12.662 23.735 1.00 62.59 210 VAL A C 1
ATOM 1768 O O . VAL A 1 210 ? -17.146 11.739 23.182 1.00 62.59 210 VAL A O 1
ATOM 1771 N N . ASP A 1 211 ? -18.340 12.543 24.921 1.00 63.56 211 ASP A N 1
ATOM 1772 C CA . ASP A 1 211 ? -18.470 11.267 25.597 1.00 63.56 211 ASP A CA 1
ATOM 1773 C C . ASP A 1 211 ? -19.487 10.396 24.854 1.00 63.56 211 ASP A C 1
ATOM 1775 O O . ASP A 1 211 ? -20.696 10.586 24.949 1.00 63.56 211 ASP A O 1
ATOM 1779 N N . ASN A 1 212 ? -18.975 9.450 24.071 1.00 65.19 212 ASN A N 1
ATOM 1780 C CA . ASN A 1 212 ? -19.789 8.488 23.331 1.00 65.19 212 ASN A CA 1
ATOM 1781 C C . ASN A 1 212 ? -20.005 7.186 24.121 1.00 65.19 212 ASN A C 1
ATOM 1783 O O . ASN A 1 212 ? -20.510 6.203 23.573 1.00 65.19 212 ASN A O 1
ATOM 1787 N N . CYS A 1 213 ? -19.564 7.123 25.381 1.00 67.38 213 CYS A N 1
ATOM 1788 C CA . CYS A 1 213 ? -19.728 5.941 26.204 1.00 67.38 213 CYS A CA 1
ATOM 1789 C C . CYS A 1 213 ? -21.132 5.941 26.813 1.00 67.38 213 CYS A C 1
ATOM 1791 O O . CYS A 1 213 ? -21.403 6.644 27.782 1.00 67.38 213 CYS A O 1
ATOM 1793 N N . LEU A 1 214 ? -22.018 5.089 26.287 1.00 58.56 214 LEU A N 1
ATOM 1794 C CA . LEU A 1 214 ? -23.371 4.910 26.829 1.00 58.56 214 LEU A CA 1
ATOM 1795 C C . LEU A 1 214 ? -23.341 4.583 28.335 1.00 58.56 214 LEU A C 1
ATOM 1797 O O . LEU A 1 214 ? -24.192 5.034 29.093 1.00 58.56 214 LEU A O 1
ATOM 1801 N N . MET A 1 215 ? -22.317 3.842 28.773 1.00 57.34 215 MET A N 1
ATOM 1802 C CA . MET A 1 215 ? -22.118 3.501 30.182 1.00 57.34 215 MET A CA 1
ATOM 1803 C C . MET A 1 215 ? -21.760 4.719 31.027 1.00 57.34 215 MET A C 1
ATOM 1805 O O . MET A 1 215 ? -22.106 4.726 32.192 1.00 57.34 215 MET A O 1
ATOM 1809 N N . SER A 1 216 ? -21.119 5.753 30.486 1.00 64.38 216 SER A N 1
ATOM 1810 C CA . SER A 1 216 ? -20.822 6.975 31.242 1.00 64.38 216 SER A CA 1
ATOM 1811 C C . SER A 1 216 ? -22.098 7.763 31.557 1.00 64.38 216 SER A C 1
ATOM 1813 O O . SER A 1 216 ? -22.303 8.166 32.696 1.00 64.38 216 SER A O 1
ATOM 1815 N N . VAL A 1 217 ? -23.022 7.865 30.593 1.00 57.19 217 VAL A N 1
ATOM 1816 C CA . VAL A 1 217 ? -24.350 8.480 30.788 1.00 57.19 217 VAL A CA 1
ATOM 1817 C C . VAL A 1 217 ? -25.222 7.648 31.733 1.00 57.19 217 VAL A C 1
ATOM 1819 O O . VAL A 1 217 ? -25.853 8.194 32.630 1.00 57.19 217 VAL A O 1
ATOM 1822 N N . LEU A 1 218 ? -25.230 6.321 31.574 1.00 57.25 218 LEU A N 1
ATOM 1823 C CA . LEU A 1 218 ? -26.032 5.413 32.406 1.00 57.25 218 LEU A CA 1
ATOM 1824 C C . LEU A 1 218 ? -25.445 5.164 33.806 1.00 57.25 218 LEU A C 1
ATOM 1826 O O . LEU A 1 218 ? -26.167 4.703 34.685 1.00 57.25 218 LEU A O 1
ATOM 1830 N N . SER A 1 219 ? -24.155 5.442 34.021 1.00 60.84 219 SER A N 1
ATOM 1831 C CA . SER A 1 219 ? -23.493 5.307 35.331 1.00 60.84 219 SER A CA 1
ATOM 1832 C C . SER A 1 219 ? -23.505 6.602 36.141 1.00 60.84 219 SER A C 1
ATOM 1834 O O . SER A 1 219 ? -23.059 6.595 37.288 1.00 60.84 219 SER A O 1
ATOM 1836 N N . GLN A 1 220 ? -23.995 7.716 35.585 1.00 62.34 220 GLN A N 1
ATOM 1837 C CA . GLN A 1 220 ? -24.265 8.906 36.384 1.00 62.34 220 GLN A CA 1
ATOM 1838 C C . GLN A 1 220 ? -25.472 8.625 37.279 1.00 62.34 220 GLN A C 1
ATOM 1840 O O . GLN A 1 220 ? -26.597 8.468 36.806 1.00 62.34 220 GLN A O 1
ATOM 1845 N N . SER A 1 221 ? -25.242 8.553 38.590 1.00 55.06 221 SER A N 1
ATOM 1846 C CA . SER A 1 221 ? -26.316 8.463 39.573 1.00 55.06 221 SER A CA 1
ATOM 1847 C C . SER A 1 221 ? -27.042 9.806 39.638 1.00 55.06 221 SER A C 1
ATOM 1849 O O . SER A 1 221 ? -26.613 10.726 40.335 1.00 55.06 221 SER A O 1
ATOM 1851 N N . ILE A 1 222 ? -28.128 9.939 38.883 1.00 69.62 222 ILE A N 1
ATOM 1852 C CA . ILE A 1 222 ? -29.027 11.084 39.007 1.00 69.62 222 ILE A CA 1
ATOM 1853 C C . ILE A 1 222 ? -29.893 10.836 40.242 1.00 69.62 222 ILE A C 1
ATOM 1855 O O . ILE A 1 222 ? -30.771 9.971 40.240 1.00 69.62 222 ILE A O 1
ATOM 1859 N N . GLU A 1 223 ? -29.632 11.572 41.321 1.00 73.88 223 GLU A N 1
ATOM 1860 C CA . GLU A 1 223 ? -30.512 11.558 42.485 1.00 73.88 223 GLU A CA 1
ATOM 1861 C C . GLU A 1 223 ? -31.802 12.316 42.159 1.00 73.88 223 GLU A C 1
ATOM 1863 O O . GLU A 1 223 ? -31.820 13.538 42.026 1.00 73.88 223 GLU A O 1
ATOM 1868 N N . LEU A 1 224 ? -32.898 11.571 42.016 1.00 79.75 224 LEU A N 1
ATOM 1869 C CA . LEU A 1 224 ? -34.228 12.152 41.857 1.00 79.75 224 LEU A CA 1
ATOM 1870 C C . LEU A 1 224 ? -34.669 12.812 43.170 1.00 79.75 224 LEU A C 1
ATOM 1872 O O . LEU A 1 224 ? -34.480 12.235 44.250 1.00 79.75 224 LEU A O 1
ATOM 1876 N N . SER A 1 225 ? -35.292 13.988 43.076 1.00 87.38 225 SER A N 1
ATOM 1877 C CA . SER A 1 225 ? -35.857 14.673 44.240 1.00 87.38 225 SER A CA 1
ATOM 1878 C C . SER A 1 225 ? -36.947 13.820 44.895 1.00 87.38 225 SER A C 1
ATOM 1880 O O . SER A 1 225 ? -37.633 13.038 44.233 1.00 87.38 225 SER A O 1
ATOM 1882 N N . ASN A 1 226 ? -37.117 13.958 46.211 1.00 84.69 226 ASN A N 1
ATOM 1883 C CA . ASN A 1 226 ? -38.137 13.199 46.942 1.00 84.69 226 ASN A CA 1
ATOM 1884 C C . ASN A 1 226 ? -39.555 13.532 46.450 1.00 84.69 226 ASN A C 1
ATOM 1886 O O . ASN A 1 226 ? -40.355 12.625 46.265 1.00 84.69 226 ASN A O 1
ATOM 1890 N N . GLU A 1 227 ? -39.814 14.798 46.115 1.00 87.75 227 GLU A N 1
ATOM 1891 C CA . GLU A 1 227 ? -41.078 15.244 45.514 1.00 87.75 227 GLU A CA 1
ATOM 1892 C C . GLU A 1 227 ? -41.357 14.565 44.163 1.00 87.75 227 GLU A C 1
ATOM 1894 O O . GLU A 1 227 ? -42.487 14.169 43.881 1.00 87.75 227 GLU A O 1
ATOM 1899 N N . PHE A 1 228 ? -40.327 14.379 43.330 1.00 85.06 228 PHE A N 1
ATOM 1900 C CA . PHE A 1 228 ? -40.481 13.675 42.059 1.00 85.06 228 PHE A CA 1
ATOM 1901 C C . PHE A 1 228 ? -40.733 12.180 42.268 1.00 85.06 228 PHE A C 1
ATOM 1903 O O . PHE A 1 228 ? -41.564 11.599 41.578 1.00 85.06 228 PHE A O 1
ATOM 1910 N N . LYS A 1 229 ? -40.053 11.554 43.238 1.00 85.56 229 LYS A N 1
ATOM 1911 C CA . LYS A 1 229 ? -40.271 10.138 43.579 1.00 85.56 229 LYS A CA 1
ATOM 1912 C C . LYS A 1 229 ? -41.699 9.883 44.063 1.00 85.56 229 LYS A C 1
ATOM 1914 O O . LYS A 1 229 ? -42.285 8.877 43.681 1.00 85.56 229 LYS A O 1
ATOM 1919 N N . GLU A 1 230 ? -42.254 10.789 44.865 1.00 88.19 230 GLU A N 1
ATOM 1920 C CA . GLU A 1 230 ? -43.632 10.694 45.365 1.00 88.19 230 GLU A CA 1
ATOM 1921 C C . GLU A 1 230 ? -44.675 10.857 44.251 1.00 88.19 230 GLU A C 1
ATOM 1923 O O . GLU A 1 230 ? -45.709 10.197 44.278 1.00 88.19 230 GLU A O 1
ATOM 1928 N N . ASN A 1 231 ? -44.386 11.680 43.239 1.00 89.38 231 ASN A N 1
ATOM 1929 C CA . ASN A 1 231 ? -45.302 11.962 42.128 1.00 89.38 231 ASN A CA 1
ATOM 1930 C C . ASN A 1 231 ? -44.969 11.195 40.835 1.00 89.38 231 ASN A C 1
ATOM 1932 O O . ASN A 1 231 ? -45.501 11.512 39.769 1.00 89.38 231 ASN A O 1
ATOM 1936 N N . TYR A 1 232 ? -44.100 10.185 40.911 1.00 86.94 232 TYR A N 1
ATOM 1937 C CA . TYR A 1 232 ? -43.552 9.501 39.739 1.00 86.94 232 TYR A CA 1
ATOM 1938 C C . TYR A 1 232 ? -44.623 8.813 38.883 1.00 86.94 232 TYR A C 1
ATOM 1940 O O . TYR A 1 232 ? -44.598 8.927 37.658 1.00 86.94 232 TYR A O 1
ATOM 1948 N N . GLU A 1 233 ? -45.588 8.134 39.513 1.00 85.62 233 GLU A N 1
ATOM 1949 C CA . GLU A 1 233 ? -46.667 7.452 38.784 1.00 85.62 233 GLU A CA 1
ATOM 1950 C C . GLU A 1 233 ? -47.556 8.437 38.024 1.00 85.62 233 GLU A C 1
ATOM 1952 O O . GLU A 1 233 ? -47.893 8.207 36.865 1.00 85.62 233 GLU A O 1
ATOM 1957 N N . LYS A 1 234 ? -47.864 9.578 38.644 1.00 86.25 234 LYS A N 1
ATOM 1958 C CA . LYS A 1 234 ? -48.669 10.624 38.017 1.00 86.25 234 LYS A CA 1
ATOM 1959 C C . LYS A 1 234 ? -47.948 11.244 36.818 1.00 86.25 234 LYS A C 1
ATOM 1961 O O . LYS A 1 234 ? -48.550 11.433 35.767 1.00 86.25 234 LYS A O 1
ATOM 1966 N N . TRP A 1 235 ? -46.645 11.491 36.952 1.00 88.31 235 TRP A N 1
ATOM 1967 C CA . TRP A 1 235 ? -45.816 11.969 35.847 1.00 88.31 235 TRP A CA 1
ATOM 1968 C C . TRP A 1 235 ? -45.746 10.957 34.691 1.00 88.31 235 TRP A C 1
ATOM 1970 O O . TRP A 1 235 ? -45.804 11.354 33.531 1.00 88.31 235 TRP A O 1
ATOM 1980 N N . LEU A 1 236 ? -45.669 9.651 34.978 1.00 83.50 236 LEU A N 1
ATOM 1981 C CA . LEU A 1 236 ? -45.697 8.611 33.942 1.00 83.50 236 LEU A CA 1
ATOM 1982 C C . LEU A 1 236 ? -47.004 8.627 33.142 1.00 83.50 236 LEU A C 1
ATOM 1984 O O . LEU A 1 236 ? -46.971 8.557 31.912 1.00 83.50 236 LEU A O 1
ATOM 1988 N N . GLU A 1 237 ? -48.146 8.721 33.821 1.00 85.88 237 GLU A N 1
ATOM 1989 C CA . GLU A 1 237 ? -49.447 8.790 33.153 1.00 85.88 237 GLU A CA 1
ATOM 1990 C C . GLU A 1 237 ? -49.581 10.051 32.298 1.00 85.88 237 GLU A C 1
ATOM 1992 O O . GLU A 1 237 ? -49.952 9.957 31.127 1.00 85.88 237 GLU A O 1
ATOM 1997 N N . GLU A 1 238 ? -49.225 11.210 32.851 1.00 83.12 238 GLU A N 1
ATOM 1998 C CA . GLU A 1 238 ? -49.392 12.502 32.186 1.00 83.12 238 GLU A CA 1
ATOM 1999 C C . GLU A 1 238 ? -48.384 12.705 31.045 1.00 83.12 238 GLU A C 1
ATOM 2001 O O . GLU A 1 238 ? -48.791 13.028 29.936 1.00 83.12 238 GLU A O 1
ATOM 2006 N N . GLU A 1 239 ? -47.093 12.457 31.251 1.00 80.00 239 GLU A N 1
ATOM 2007 C CA . GLU A 1 239 ? -46.049 12.859 30.294 1.00 80.00 239 GLU A CA 1
ATOM 2008 C C . GLU A 1 239 ? -45.551 11.718 29.396 1.00 80.00 239 GLU A C 1
ATOM 2010 O O . GLU A 1 239 ? -45.085 11.970 28.285 1.00 80.00 239 GLU A O 1
ATOM 2015 N N . VAL A 1 240 ? -45.637 10.458 29.839 1.00 79.50 240 VAL A N 1
ATOM 2016 C CA . VAL A 1 240 ? -45.074 9.316 29.090 1.00 79.50 240 VAL A CA 1
ATOM 2017 C C . VAL A 1 240 ? -46.150 8.517 28.365 1.00 79.50 240 VAL A C 1
ATOM 2019 O O . VAL A 1 240 ? -45.976 8.181 27.193 1.00 79.50 240 VAL A O 1
ATOM 2022 N N . PHE A 1 241 ? -47.254 8.191 29.039 1.00 82.62 241 PHE A N 1
ATOM 2023 C CA . PHE A 1 241 ? -48.304 7.355 28.456 1.00 82.62 241 PHE A CA 1
ATOM 2024 C C . PHE A 1 241 ? -49.353 8.157 27.686 1.00 82.62 241 PHE A C 1
ATOM 2026 O O . PHE A 1 241 ? -49.847 7.667 26.668 1.00 82.62 241 PHE A O 1
ATOM 2033 N N . SER A 1 242 ? -49.695 9.371 28.135 1.00 80.12 242 SER A N 1
ATOM 2034 C CA . SER A 1 242 ? -50.734 10.172 27.476 1.00 80.12 242 SER A CA 1
ATOM 2035 C C . SER A 1 242 ? -50.231 10.976 26.270 1.00 80.12 242 SER A C 1
ATOM 2037 O O . SER A 1 242 ? -51.011 11.270 25.359 1.00 80.12 242 SER A O 1
ATOM 2039 N N . VAL A 1 243 ? -48.931 11.289 26.214 1.00 77.62 243 VAL A N 1
ATOM 2040 C CA . VAL A 1 243 ? -48.345 12.082 25.126 1.00 77.62 243 VAL A CA 1
ATOM 2041 C C . VAL A 1 243 ? -47.841 11.162 24.005 1.00 77.62 243 VAL A C 1
ATOM 2043 O O . VAL A 1 243 ? -46.930 10.359 24.217 1.00 77.62 243 VAL A O 1
ATOM 2046 N N . PRO A 1 244 ? -48.372 11.266 22.772 1.00 75.19 244 PRO A N 1
ATOM 2047 C CA . PRO A 1 244 ? -47.856 10.494 21.650 1.00 75.19 244 PRO A CA 1
ATOM 2048 C C . PRO A 1 244 ? -46.438 10.957 21.286 1.00 75.19 244 PRO A C 1
ATOM 2050 O O . PRO A 1 244 ? -46.206 12.125 20.969 1.00 75.19 244 PRO A O 1
ATOM 2053 N N . ILE A 1 245 ? -45.485 10.022 21.292 1.00 73.31 245 ILE A N 1
ATOM 2054 C CA . ILE A 1 245 ? -44.078 10.302 20.980 1.00 73.31 245 ILE A CA 1
ATOM 2055 C C . ILE A 1 245 ? -43.956 10.819 19.541 1.00 73.31 245 ILE A C 1
ATOM 2057 O O . ILE A 1 245 ? -44.242 10.111 18.571 1.00 73.31 245 ILE A O 1
ATOM 2061 N N . ASN A 1 246 ? -43.467 12.051 19.389 1.00 73.31 246 ASN A N 1
ATOM 2062 C CA . ASN A 1 246 ? -43.169 12.634 18.087 1.00 73.31 246 ASN A CA 1
ATOM 2063 C C . ASN A 1 246 ? -41.806 12.137 17.574 1.00 73.31 246 ASN A C 1
ATOM 2065 O O . ASN A 1 246 ? -40.775 12.799 17.711 1.00 73.31 246 ASN A O 1
ATOM 2069 N N . TRP A 1 247 ? -41.817 10.952 16.962 1.00 70.75 247 TRP A N 1
ATOM 2070 C CA . TRP A 1 247 ? -40.630 10.281 16.416 1.00 70.75 247 TRP A CA 1
ATOM 2071 C C . TRP A 1 247 ? -39.827 11.136 15.427 1.00 70.75 247 TRP A C 1
ATOM 2073 O O . TRP A 1 247 ? -38.610 10.986 15.335 1.00 70.75 247 TRP A O 1
ATOM 2083 N N . SER A 1 248 ? -40.480 12.068 14.729 1.00 71.75 248 SER A N 1
ATOM 2084 C CA . SER A 1 248 ? -39.838 13.004 13.797 1.00 71.75 248 SER A CA 1
ATOM 2085 C C . SER A 1 248 ? -38.798 13.897 14.475 1.00 71.75 248 SER A C 1
ATOM 2087 O O . SER A 1 248 ? -37.773 14.195 13.874 1.00 71.75 248 SER A O 1
ATOM 2089 N N . HIS A 1 249 ? -39.045 14.311 15.720 1.00 71.00 249 HIS A N 1
ATOM 2090 C CA . HIS A 1 249 ? -38.146 15.198 16.461 1.00 71.00 249 HIS A CA 1
ATOM 2091 C C . HIS A 1 249 ? -36.996 14.429 17.132 1.00 71.00 249 HIS A C 1
ATOM 2093 O O . HIS A 1 249 ? -35.894 14.948 17.272 1.00 71.00 249 HIS A O 1
ATOM 2099 N N . VAL A 1 250 ? -37.237 13.171 17.513 1.00 66.62 250 VAL A N 1
ATOM 2100 C CA . VAL A 1 250 ? -36.233 12.290 18.138 1.00 66.62 250 VAL A CA 1
ATOM 2101 C C . VAL A 1 250 ? -35.174 11.831 17.130 1.00 66.62 250 VAL A C 1
ATOM 2103 O O . VAL A 1 250 ? -34.015 11.662 17.488 1.00 66.62 250 VAL A O 1
ATOM 2106 N N . LEU A 1 251 ? -35.554 11.649 15.863 1.00 64.38 251 LEU A N 1
ATOM 2107 C CA . LEU A 1 251 ? -34.664 11.170 14.798 1.00 64.38 251 LEU A CA 1
ATOM 2108 C C . LEU A 1 251 ? -33.931 12.295 14.042 1.00 64.38 251 LEU A C 1
ATOM 2110 O O . LEU A 1 251 ? -33.214 12.011 13.085 1.00 64.38 251 LEU A O 1
ATOM 2114 N N . ALA A 1 252 ? -34.136 13.559 14.426 1.00 61.62 252 ALA A N 1
ATOM 2115 C CA . ALA A 1 252 ? -33.578 14.723 13.735 1.00 61.62 252 ALA A CA 1
ATOM 2116 C C . ALA A 1 252 ? -32.155 15.119 14.191 1.00 61.62 252 ALA A C 1
ATOM 2118 O O . ALA A 1 252 ? -31.590 16.054 13.620 1.00 61.62 252 ALA A O 1
ATOM 2119 N N . HIS A 1 253 ? -31.578 14.422 15.177 1.00 45.22 253 HIS A N 1
ATOM 2120 C CA . HIS A 1 253 ? -30.221 14.648 15.692 1.00 45.22 253 HIS A CA 1
ATOM 2121 C C . HIS A 1 253 ? -29.280 13.476 15.407 1.00 45.22 253 HIS A C 1
ATOM 2123 O O . HIS A 1 253 ? -29.684 12.315 15.637 1.00 45.22 253 HIS A O 1
#